Protein AF-0000000086139196 (afdb_homodimer)

Secondary structure (DSSP, 8-state):
--EEEEEEEEEEHHHHHHHHHHTT-TT--TT-TTSHHHHHHHHHHHHHH-HHHHTT-TT-EEE--B-HHHHTT-TT-SS-SEEEEEEEEEE-SSEEEHHHHHTTS--HHHHHHHHHHHHHH-TT---EEEEEEB--GGGS------/--EEEEEEEEEEHHHHHHHHHHTT-TT--TT-TTSHHHHHHHHHHHHHH-HHHHTT-TT-EEE--B-HHHHTT-TT-SS-SEEEEEEEEEE-SSEEEHHHHHTTS--HHHHHHHHHHHHHH-TT---EEEEEEB--GGGS------

Radius of gyration: 22.12 Å; Cα contacts (8 Å, |Δi|>4): 492; chains: 2; bounding box: 39×64×54 Å

pLDDT: mean 88.27, std 17.77, range [29.56, 98.88]

Nearest PDB structures (foldseek):
  5hzh-assembly1_A  TM=1.677E-01  e=5.325E+00  Homo sapiens
  8i03-assembly1_I  TM=2.340E-01  e=9.434E+00  Schizosaccharomyces pombe
  5hzh-assembly1_A  TM=1.677E-01  e=5.132E+00  Homo sapiens

Foldseek 3Di:
DWKKKFWFWWFFLVLLVVVCVVLVQPQADSQCCQPPSNVVSVLVVCCVPPVQLVVLQVPWGKAAAADPVVQVPDPVHRGDRTITTGSGMDIDDDDDDNVVVPVVDDDDSNVVSRLVVCCVRPVVIDIDIDIGHHPCVPVDDPPPPD/DWKKKFWFKWFFLVLLVVVCVVLVQPQADSQCCQPPSNVVSVLVVCCVPPVQLVVLQVPWGKAAAADPVVQVPDPVHRGDRTITTGSGMDIDDDDDDNVVVPVVDDDDSNVVSRLVVCCVRPVVIDIDIDIGHHPCVPVDDPPPPD

Organism: NCBI:txid717836

Solvent-accessible surface area (backbone atoms only — not comparable to full-atom values): 16046 Å² total; per-residue (Å²): 114,53,30,32,45,31,35,32,32,56,38,43,41,71,47,44,43,49,49,37,61,76,68,64,43,85,63,47,45,68,83,43,51,71,39,70,60,17,37,53,48,49,51,53,49,43,44,69,77,40,44,77,37,41,69,46,37,82,62,54,43,63,46,57,55,31,33,69,81,54,37,72,68,43,87,80,48,88,58,62,71,44,36,35,45,23,61,40,77,43,79,46,71,33,64,45,54,47,68,74,56,50,71,78,53,73,56,71,64,34,43,52,23,51,53,53,50,37,54,74,65,28,61,89,51,68,70,47,46,32,42,34,25,29,43,49,77,75,73,58,76,76,72,75,78,121,113,52,30,31,46,30,33,29,30,55,40,44,40,71,48,45,42,49,49,37,60,75,67,64,44,86,62,46,46,70,84,42,50,73,40,70,59,17,37,52,47,51,53,52,48,44,44,69,76,37,46,77,39,42,70,45,37,83,62,54,44,64,47,58,56,32,33,70,81,55,37,74,67,44,86,80,47,89,58,62,72,41,36,34,45,26,60,40,78,42,79,46,73,36,64,45,55,46,67,72,57,50,71,77,52,73,55,73,64,33,44,52,23,50,53,53,50,37,54,74,66,29,62,88,49,66,70,48,45,32,41,34,25,29,42,50,74,74,71,58,76,74,73,77,78,121

Sequence (292 aa):
MPVYLLHGFKWPRPLIRIHIILQNLDDAAAEWLISPATTECLLDNFHTLYPDQMKHLPNLRFVEQFDPEEESSTANGPSQPFAYVADVCVEVKLGINIDESRGKGVMGAQWQALMELRDKIAPEERPGWFVVVCRDEERLAPSSIDMPVYLLHGFKWPRPLIRIHIILQNLDDAAAEWLISPATTECLLDNFHTLYPDQMKHLPNLRFVEQFDPEEESSTANGPSQPFAYVADVCVEVKLGINIDESRGKGVMGAQWQALMELRDKIAPEERPGWFVVVCRDEERLAPSSID

Structure (mmCIF, N/CA/C/O backbone):
data_AF-0000000086139196-model_v1
#
loop_
_entity.id
_entity.type
_entity.pdbx_description
1 polymer 'Tautomerase cis-CaaD-like domain-containing protein'
#
loop_
_atom_site.group_PDB
_atom_site.id
_atom_site.type_symbol
_atom_site.label_atom_id
_atom_site.label_alt_id
_atom_site.label_comp_id
_atom_site.label_asym_id
_atom_site.label_entity_id
_atom_site.label_seq_id
_atom_site.pdbx_PDB_ins_code
_atom_site.Cartn_x
_atom_site.Cartn_y
_atom_site.Cartn_z
_atom_site.occupancy
_atom_site.B_iso_or_equiv
_atom_site.auth_seq_id
_atom_site.auth_comp_id
_atom_site.auth_asym_id
_atom_site.auth_atom_id
_atom_site.pdbx_PDB_model_num
ATOM 1 N N . MET A 1 1 ? -3.328 8.477 -11.172 1 72.69 1 MET A N 1
ATOM 2 C CA . MET A 1 1 ? -3.955 8.047 -9.922 1 72.69 1 MET A CA 1
ATOM 3 C C . MET A 1 1 ? -2.912 7.531 -8.938 1 72.69 1 MET A C 1
ATOM 5 O O . MET A 1 1 ? -2.48 6.379 -9.031 1 72.69 1 MET A O 1
ATOM 9 N N . PRO A 1 2 ? -2.447 8.422 -8.055 1 89.5 2 PRO A N 1
ATOM 10 C CA . PRO A 1 2 ? -1.28 8.023 -7.262 1 89.5 2 PRO A CA 1
ATOM 11 C C . PRO A 1 2 ? -1.647 7.145 -6.07 1 89.5 2 PRO A C 1
ATOM 13 O O . PRO A 1 2 ? -2.73 7.293 -5.496 1 89.5 2 PRO A O 1
ATOM 16 N N . VAL A 1 3 ? -0.863 6.191 -5.789 1 94.44 3 VAL A N 1
ATOM 17 C CA . VAL A 1 3 ? -0.866 5.367 -4.586 1 94.44 3 VAL A CA 1
ATOM 18 C C . VAL A 1 3 ? 0.427 5.59 -3.805 1 94.44 3 VAL A C 1
ATOM 20 O O . VAL A 1 3 ? 1.511 5.652 -4.391 1 94.44 3 VAL A O 1
ATOM 23 N N . TYR A 1 4 ? 0.25 5.77 -2.486 1 96.44 4 TYR A N 1
ATOM 24 C CA . TYR A 1 4 ? 1.442 6.027 -1.688 1 96.44 4 TYR A CA 1
ATOM 25 C C . TYR A 1 4 ? 1.601 4.984 -0.59 1 96.44 4 TYR A C 1
ATOM 27 O O . TYR A 1 4 ? 0.617 4.566 0.026 1 96.44 4 TYR A O 1
ATOM 35 N N . LEU A 1 5 ? 2.764 4.543 -0.386 1 97.25 5 LEU A N 1
ATOM 36 C CA . LEU A 1 5 ? 3.217 3.982 0.882 1 97.25 5 LEU A CA 1
ATOM 37 C C . LEU A 1 5 ? 3.82 5.066 1.771 1 97.25 5 LEU A C 1
ATOM 39 O O . LEU A 1 5 ? 4.797 5.715 1.388 1 97.25 5 LEU A O 1
ATOM 43 N N . LEU A 1 6 ? 3.197 5.281 2.945 1 96.94 6 LEU A N 1
ATOM 44 C CA . LEU A 1 6 ? 3.719 6.395 3.732 1 96.94 6 LEU A CA 1
ATOM 45 C C . LEU A 1 6 ? 3.82 6.016 5.207 1 96.94 6 LEU A C 1
ATOM 47 O O . LEU A 1 6 ? 3.133 5.098 5.664 1 96.94 6 LEU A O 1
ATOM 51 N N . HIS A 1 7 ? 4.715 6.609 5.938 1 97.12 7 HIS A N 1
ATOM 52 C CA . HIS A 1 7 ? 4.812 6.613 7.395 1 97.12 7 HIS A CA 1
ATOM 53 C C . HIS A 1 7 ? 4.34 7.945 7.973 1 97.12 7 HIS A C 1
ATOM 55 O O . HIS A 1 7 ? 4.727 9.008 7.484 1 97.12 7 HIS A O 1
ATOM 61 N N . GLY A 1 8 ? 3.518 7.914 8.922 1 97.75 8 GLY A N 1
ATOM 62 C CA . GLY A 1 8 ? 2.957 9.109 9.531 1 97.75 8 GLY A CA 1
ATOM 63 C C . GLY A 1 8 ? 1.778 8.812 10.438 1 97.75 8 GLY A C 1
ATOM 64 O O . GLY A 1 8 ? 1.768 7.805 11.148 1 97.75 8 GLY A O 1
ATOM 65 N N . PHE A 1 9 ? 0.832 9.773 10.531 1 98.56 9 PHE A N 1
ATOM 66 C CA . PHE A 1 9 ? -0.368 9.633 11.344 1 98.56 9 PHE A CA 1
ATOM 67 C C . PHE A 1 9 ? -1.533 10.406 10.734 1 98.56 9 PHE A C 1
ATOM 69 O O . PHE A 1 9 ? -1.331 11.273 9.883 1 98.56 9 PHE A O 1
ATOM 76 N N . LYS A 1 10 ? -2.693 10.023 11.109 1 98.5 10 LYS A N 1
ATOM 77 C CA . LYS A 1 10 ? -3.893 10.727 10.672 1 98.5 10 LYS A CA 1
ATOM 78 C C . LYS A 1 10 ? -4.078 12.031 11.445 1 98.5 10 LYS A C 1
ATOM 80 O O . LYS A 1 10 ? -3.836 12.086 12.648 1 98.5 10 LYS A O 1
ATOM 85 N N . TRP A 1 11 ? -4.469 13.031 10.742 1 98.81 11 TRP A N 1
ATOM 86 C CA . TRP A 1 11 ? -4.895 14.297 11.32 1 98.81 11 TRP A CA 1
ATOM 87 C C . TRP A 1 11 ? -6.379 14.539 11.07 1 98.81 11 TRP A C 1
ATOM 89 O O . TRP A 1 11 ? -6.773 14.984 9.992 1 98.81 11 TRP A O 1
ATOM 99 N N . PRO A 1 12 ? -7.23 14.336 12.133 1 98.31 12 PRO A N 1
ATOM 100 C CA . PRO A 1 12 ? -8.68 14.445 11.969 1 98.31 12 PRO A CA 1
ATOM 101 C C . PRO A 1 12 ? -9.125 15.852 11.578 1 98.31 12 PRO A C 1
ATOM 103 O O . PRO A 1 12 ? -8.594 16.844 12.086 1 98.31 12 PRO A O 1
ATOM 106 N N . ARG A 1 13 ? -10.133 15.93 10.75 1 97.56 13 ARG A N 1
ATOM 107 C CA . ARG A 1 13 ? -10.57 17.203 10.172 1 97.56 13 ARG A CA 1
ATOM 108 C C . ARG A 1 13 ? -10.992 18.172 11.266 1 97.56 13 ARG A C 1
ATOM 110 O O . ARG A 1 13 ? -10.68 19.375 11.188 1 97.56 13 ARG A O 1
ATOM 117 N N . PRO A 1 14 ? -11.672 17.766 12.281 1 97.88 14 PRO A N 1
ATOM 118 C CA . PRO A 1 14 ? -11.992 18.719 13.344 1 97.88 14 PRO A CA 1
ATOM 119 C C . PRO A 1 14 ? -10.742 19.344 13.977 1 97.88 14 PRO A C 1
ATOM 121 O O . PRO A 1 14 ? -10.742 20.531 14.297 1 97.88 14 PRO A O 1
ATOM 124 N N . LEU A 1 15 ? -9.695 18.547 14.133 1 98.69 15 LEU A N 1
ATOM 125 C CA . LEU A 1 15 ? -8.469 19.078 14.719 1 98.69 15 LEU A CA 1
ATOM 126 C C . LEU A 1 15 ? -7.754 20 13.734 1 98.69 15 LEU A C 1
ATOM 128 O O . LEU A 1 15 ? -7.121 20.969 14.133 1 98.69 15 LEU A O 1
ATOM 132 N N . ILE A 1 16 ? -7.836 19.656 12.492 1 98.69 16 ILE A N 1
ATOM 133 C CA . ILE A 1 16 ? -7.277 20.531 11.469 1 98.69 16 ILE A CA 1
ATOM 134 C C . ILE A 1 16 ? -7.98 21.891 11.516 1 98.69 16 ILE A C 1
ATOM 136 O O . ILE A 1 16 ? -7.328 22.938 11.516 1 98.69 16 ILE A O 1
ATOM 140 N N . ARG A 1 17 ? -9.32 21.859 11.523 1 98.38 17 ARG A N 1
ATOM 141 C CA . ARG A 1 17 ? -10.102 23.094 11.586 1 98.38 17 ARG A CA 1
ATOM 142 C C . ARG A 1 17 ? -9.758 23.906 12.828 1 98.38 17 ARG A C 1
ATOM 144 O O . ARG A 1 17 ? -9.586 25.125 12.75 1 98.38 17 ARG A O 1
ATOM 151 N N . ILE A 1 18 ? -9.672 23.266 13.938 1 98.75 18 ILE A N 1
ATOM 152 C CA . ILE A 1 18 ? -9.32 23.922 15.188 1 98.75 18 ILE A CA 1
ATOM 153 C C . ILE A 1 18 ? -7.945 24.578 15.062 1 98.75 18 ILE A C 1
ATOM 155 O O . ILE A 1 18 ? -7.762 25.734 15.445 1 98.75 18 ILE A O 1
ATOM 159 N N . HIS A 1 19 ? -6.965 23.844 14.555 1 98.88 19 HIS A N 1
ATOM 160 C CA . HIS A 1 19 ? -5.617 24.375 14.398 1 98.88 19 HIS A CA 1
ATOM 161 C C . HIS A 1 19 ? -5.613 25.625 13.547 1 98.88 19 HIS A C 1
ATOM 163 O O . HIS A 1 19 ? -5.012 26.641 13.922 1 98.88 19 HIS A O 1
ATOM 169 N N . ILE A 1 20 ? -6.301 25.578 12.43 1 98.81 20 ILE A N 1
ATOM 170 C CA . ILE A 1 20 ? -6.328 26.688 11.484 1 98.81 20 ILE A CA 1
ATOM 171 C C . ILE A 1 20 ? -6.965 27.906 12.156 1 98.81 20 ILE A C 1
ATOM 173 O O . ILE A 1 20 ? -6.465 29.031 12.016 1 98.81 20 ILE A O 1
ATOM 177 N N . ILE A 1 21 ? -8.008 27.703 12.844 1 98.56 21 ILE A N 1
ATOM 178 C CA . ILE A 1 21 ? -8.719 28.781 13.531 1 98.56 21 ILE A CA 1
ATOM 179 C C . ILE A 1 21 ? -7.832 29.359 14.633 1 98.56 21 ILE A C 1
ATOM 181 O O . ILE A 1 21 ? -7.633 30.578 14.703 1 98.56 21 ILE A O 1
ATOM 185 N N . LEU A 1 22 ? -7.297 28.531 15.461 1 98.5 22 LEU A N 1
ATOM 186 C CA . LEU A 1 22 ? -6.5 28.953 16.609 1 98.5 22 LEU A CA 1
ATOM 187 C C . LEU A 1 22 ? -5.246 29.688 16.156 1 98.5 22 LEU A C 1
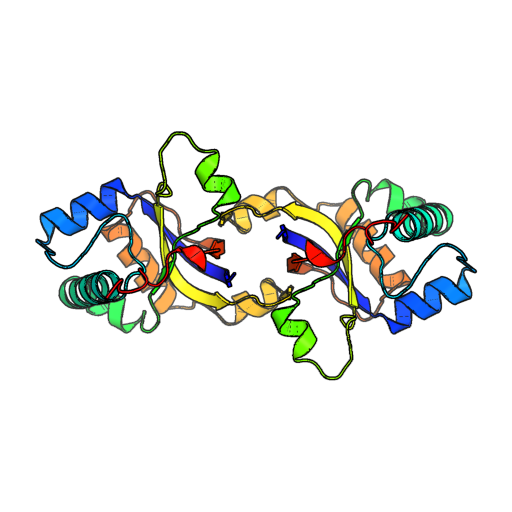ATOM 189 O O . LEU A 1 22 ? -4.793 30.625 16.828 1 98.5 22 LEU A O 1
ATOM 193 N N . GLN A 1 23 ? -4.652 29.281 15.086 1 98.62 23 GLN A N 1
ATOM 194 C CA . GLN A 1 23 ? -3.404 29.859 14.594 1 98.62 23 GLN A CA 1
ATOM 195 C C . GLN A 1 23 ? -3.67 31 13.625 1 98.62 23 GLN A C 1
ATOM 197 O O . GLN A 1 23 ? -2.732 31.609 13.102 1 98.62 23 GLN A O 1
ATOM 202 N N . ASN A 1 24 ? -4.879 31.281 13.367 1 98.38 24 ASN A N 1
ATOM 203 C CA . ASN A 1 24 ? -5.285 32.344 12.469 1 98.38 24 ASN A CA 1
ATOM 204 C C . ASN A 1 24 ? -4.633 32.219 11.102 1 98.38 24 ASN A C 1
ATOM 206 O O . ASN A 1 24 ? -3.994 33.156 10.609 1 98.38 24 ASN A O 1
ATOM 210 N N . LEU A 1 25 ? -4.801 31.062 10.492 1 98.56 25 LEU A N 1
ATOM 211 C CA . LEU A 1 25 ? -4.203 30.812 9.188 1 98.56 25 LEU A CA 1
ATOM 212 C C . LEU A 1 25 ? -5.191 31.109 8.07 1 98.56 25 LEU A C 1
ATOM 214 O O . LEU A 1 25 ? -5.945 30.234 7.645 1 98.56 25 LEU A O 1
ATOM 218 N N . ASP A 1 26 ? -5.145 32.219 7.453 1 97.62 26 ASP A N 1
ATOM 219 C CA . ASP A 1 26 ? -6.133 32.719 6.512 1 97.62 26 ASP A CA 1
ATOM 220 C C . ASP A 1 26 ? -6.004 32.031 5.148 1 97.62 26 ASP A C 1
ATOM 222 O O . ASP A 1 26 ? -6.961 32 4.375 1 97.62 26 ASP A O 1
ATOM 226 N N . ASP A 1 27 ? -4.855 31.516 4.832 1 98.06 27 ASP A N 1
ATOM 227 C CA . ASP A 1 27 ? -4.617 30.938 3.51 1 98.06 27 ASP A CA 1
ATOM 228 C C . ASP A 1 27 ? -4.719 29.406 3.549 1 98.06 27 ASP A C 1
ATOM 230 O O . ASP A 1 27 ? -4.367 28.734 2.58 1 98.06 27 ASP A O 1
ATOM 234 N N . ALA A 1 28 ? -5.184 28.891 4.625 1 98.31 28 ALA A N 1
ATOM 235 C CA . ALA A 1 28 ? -5.285 27.438 4.77 1 98.31 28 ALA A CA 1
ATOM 236 C C . ALA A 1 28 ? -6.742 26.984 4.762 1 98.31 28 ALA A C 1
ATOM 238 O O . ALA A 1 28 ? -7.594 27.594 5.406 1 98.31 28 ALA A O 1
ATOM 239 N N . ALA A 1 29 ? -6.973 25.969 3.982 1 96.75 29 ALA A N 1
ATOM 240 C CA . ALA A 1 29 ? -8.289 25.328 3.934 1 96.75 29 ALA A CA 1
ATOM 241 C C . ALA A 1 29 ? -8.258 23.953 4.574 1 96.75 29 ALA A C 1
ATOM 243 O O . ALA A 1 29 ? -7.484 23.078 4.156 1 96.75 29 ALA A O 1
ATOM 244 N N . ALA A 1 30 ? -9.164 23.719 5.473 1 96.56 30 ALA A N 1
ATOM 245 C CA . ALA A 1 30 ? -9.188 22.469 6.219 1 96.56 30 ALA A CA 1
ATOM 246 C C . ALA A 1 30 ? -9.594 21.312 5.324 1 96.56 30 ALA A C 1
ATOM 248 O O . ALA A 1 30 ? -9.203 20.156 5.57 1 96.56 30 ALA A O 1
ATOM 249 N N . GLU A 1 31 ? -10.312 21.531 4.277 1 93.94 31 GLU A N 1
ATOM 250 C CA . GLU A 1 31 ? -10.906 20.484 3.461 1 93.94 31 GLU A CA 1
ATOM 251 C C . GLU A 1 31 ? -10.008 20.125 2.281 1 93.94 31 GLU A C 1
ATOM 253 O O . GLU A 1 31 ? -10.32 19.203 1.514 1 93.94 31 GLU A O 1
ATOM 258 N N . TRP A 1 32 ? -8.883 20.781 2.156 1 93.31 32 TRP A N 1
ATOM 259 C CA . TRP A 1 32 ? -7.969 20.531 1.048 1 93.31 32 TRP A CA 1
ATOM 260 C C . TRP A 1 32 ? -6.535 20.875 1.438 1 93.31 32 TRP A C 1
ATOM 262 O O . TRP A 1 32 ? -5.965 21.844 0.94 1 93.31 32 TRP A O 1
ATOM 272 N N . LEU A 1 33 ? -5.914 20 2.166 1 95.5 33 LEU A N 1
ATOM 273 C CA . LEU A 1 33 ? -4.59 20.234 2.729 1 95.5 33 LEU A CA 1
ATOM 274 C C . LEU A 1 33 ? -3.523 20.203 1.64 1 95.5 33 LEU A C 1
ATOM 276 O O . LEU A 1 33 ? -2.467 20.812 1.781 1 95.5 33 LEU A O 1
ATOM 280 N N . ILE A 1 34 ? -3.818 19.469 0.577 1 94.12 34 ILE A N 1
ATOM 281 C CA . ILE A 1 34 ? -2.764 19.219 -0.399 1 94.12 34 ILE A CA 1
ATOM 282 C C . ILE A 1 34 ? -2.779 20.312 -1.465 1 94.12 34 ILE A C 1
ATOM 284 O O . ILE A 1 34 ? -1.973 20.281 -2.398 1 94.12 34 ILE A O 1
ATOM 288 N N . SER A 1 35 ? -3.682 21.266 -1.345 1 93.5 35 SER A N 1
ATOM 289 C CA . SER A 1 35 ? -3.535 22.438 -2.213 1 93.5 35 SER A CA 1
ATOM 290 C C . SER A 1 35 ? -2.23 23.172 -1.933 1 93.5 35 SER A C 1
ATOM 292 O O . SER A 1 35 ? -1.804 23.266 -0.78 1 93.5 35 SER A O 1
ATOM 294 N N . PRO A 1 36 ? -1.659 23.797 -2.959 1 95.69 36 PRO A N 1
ATOM 295 C CA . PRO A 1 36 ? -0.357 24.453 -2.77 1 95.69 36 PRO A CA 1
ATOM 296 C C . PRO A 1 36 ? -0.384 25.531 -1.691 1 95.69 36 PRO A C 1
ATOM 298 O O . PRO A 1 36 ? 0.495 25.562 -0.825 1 95.69 36 PRO A O 1
ATOM 301 N N . ALA A 1 37 ? -1.372 26.375 -1.681 1 97.25 37 ALA A N 1
ATOM 302 C CA . ALA A 1 37 ? -1.455 27.484 -0.719 1 97.25 37 ALA A CA 1
ATOM 303 C C . ALA A 1 37 ? -1.624 26.953 0.703 1 97.25 37 ALA A C 1
ATOM 305 O O . ALA A 1 37 ? -0.979 27.438 1.634 1 97.25 37 ALA A O 1
ATOM 306 N N . THR A 1 38 ? -2.523 26 0.856 1 97.75 38 THR A N 1
ATOM 307 C CA . THR A 1 38 ? -2.771 25.422 2.178 1 97.75 38 THR A CA 1
ATOM 308 C C . THR A 1 38 ? -1.529 24.719 2.701 1 97.75 38 THR A C 1
ATOM 310 O O . THR A 1 38 ? -1.141 24.891 3.855 1 97.75 38 THR A O 1
ATOM 313 N N . THR A 1 39 ? -0.897 23.922 1.851 1 98.19 39 THR A N 1
ATOM 314 C CA . THR A 1 39 ? 0.306 23.188 2.225 1 98.19 39 THR A CA 1
ATOM 315 C C . THR A 1 39 ? 1.4 24.141 2.693 1 98.19 39 THR A C 1
ATOM 317 O O . THR A 1 39 ? 1.977 23.953 3.768 1 98.19 39 THR A O 1
ATOM 320 N N . GLU A 1 40 ? 1.637 25.094 1.915 1 98.38 40 GLU A N 1
ATOM 321 C CA . GLU A 1 40 ? 2.676 26.062 2.252 1 98.38 40 GLU A CA 1
ATOM 322 C C . GLU A 1 40 ? 2.369 26.766 3.574 1 98.38 40 GLU A C 1
ATOM 324 O O . GLU A 1 40 ? 3.248 26.891 4.43 1 98.38 40 GLU A O 1
ATOM 329 N N . CYS A 1 41 ? 1.176 27.188 3.707 1 98.75 41 CYS A N 1
ATOM 330 C CA . CYS A 1 41 ? 0.741 27.906 4.902 1 98.75 41 CYS A CA 1
ATOM 331 C C . CYS A 1 41 ? 0.924 27.047 6.148 1 98.75 41 CYS A C 1
ATOM 333 O O . CYS A 1 41 ? 1.478 27.5 7.148 1 98.75 41 CYS A O 1
ATOM 335 N N . LEU A 1 42 ? 0.531 25.828 6.074 1 98.81 42 LEU A N 1
ATOM 336 C CA . LEU A 1 42 ? 0.589 24.922 7.223 1 98.81 42 LEU A CA 1
ATOM 337 C C . LEU A 1 42 ? 2.031 24.562 7.547 1 98.81 42 LEU A C 1
ATOM 339 O O . LEU A 1 42 ? 2.414 24.5 8.719 1 98.81 42 LEU A O 1
ATOM 343 N N . LEU A 1 43 ? 2.812 24.266 6.586 1 98.75 43 LEU A N 1
ATOM 344 C CA . LEU A 1 43 ? 4.207 23.922 6.84 1 98.75 43 LEU A CA 1
ATOM 345 C C . LEU A 1 43 ? 4.953 25.109 7.453 1 98.75 43 LEU A C 1
ATOM 347 O O . LEU A 1 43 ? 5.742 24.938 8.383 1 98.75 43 LEU A O 1
ATOM 351 N N . ASP A 1 44 ? 4.754 26.297 6.93 1 98.69 44 ASP A N 1
ATOM 352 C CA . ASP A 1 44 ? 5.355 27.5 7.508 1 98.69 44 ASP A CA 1
ATOM 353 C C . ASP A 1 44 ? 4.945 27.656 8.969 1 98.69 44 ASP A C 1
ATOM 355 O O . ASP A 1 44 ? 5.773 28 9.812 1 98.69 44 ASP A O 1
ATOM 359 N N . ASN A 1 45 ? 3.691 27.484 9.234 1 98.88 45 ASN A N 1
ATOM 360 C CA . ASN A 1 45 ? 3.178 27.562 10.594 1 98.88 45 ASN A CA 1
ATOM 361 C C . ASN A 1 45 ? 3.869 26.562 11.516 1 98.88 45 ASN A C 1
ATOM 363 O O . ASN A 1 45 ? 4.254 26.906 12.633 1 98.88 45 ASN A O 1
ATOM 367 N N . PHE A 1 46 ? 4.039 25.281 11.031 1 98.88 46 PHE A N 1
ATOM 368 C CA . PHE A 1 46 ? 4.715 24.25 11.812 1 98.88 46 PHE A CA 1
ATOM 369 C C . PHE A 1 46 ? 6.164 24.625 12.078 1 98.88 46 PHE A C 1
ATOM 371 O O . PHE A 1 46 ? 6.684 24.391 13.172 1 98.88 46 PHE A O 1
ATOM 378 N N . HIS A 1 47 ? 6.758 25.25 11.07 1 98.81 47 HIS A N 1
ATOM 379 C CA . HIS A 1 47 ? 8.133 25.688 11.266 1 98.81 47 HIS A CA 1
ATOM 380 C C . HIS A 1 47 ? 8.227 26.766 12.336 1 98.81 47 HIS A C 1
ATOM 382 O O . HIS A 1 47 ? 9.211 26.844 13.07 1 98.81 47 HIS A O 1
ATOM 388 N N . THR A 1 48 ? 7.305 27.594 12.406 1 98.75 48 THR A N 1
ATOM 389 C CA . THR A 1 48 ? 7.27 28.656 13.391 1 98.75 48 THR A CA 1
ATOM 390 C C . THR A 1 48 ? 6.957 28.109 14.781 1 98.75 48 THR A C 1
ATOM 392 O O . THR A 1 48 ? 7.629 28.453 15.758 1 98.75 48 THR A O 1
ATOM 395 N N . LEU A 1 49 ? 5.977 27.234 14.906 1 98.75 49 LEU A N 1
ATOM 396 C CA . LEU A 1 49 ? 5.496 26.75 16.188 1 98.75 49 LEU A CA 1
ATOM 397 C C . LEU A 1 49 ? 6.426 25.672 16.75 1 98.75 49 LEU A C 1
ATOM 399 O O . LEU A 1 49 ? 6.605 25.562 17.969 1 98.75 49 LEU A O 1
ATOM 403 N N . TYR A 1 50 ? 6.934 24.812 15.875 1 98.62 50 TYR A N 1
ATOM 404 C CA . TYR A 1 50 ? 7.66 23.609 16.281 1 98.62 50 TYR A CA 1
ATOM 405 C C . TYR A 1 50 ? 8.992 23.516 15.547 1 98.62 50 TYR A C 1
ATOM 407 O O . TYR A 1 50 ? 9.289 22.5 14.922 1 98.62 50 TYR A O 1
ATOM 415 N N . PRO A 1 51 ? 9.844 24.484 15.617 1 98.62 51 PRO A N 1
ATOM 416 C CA . PRO A 1 51 ? 11.078 24.516 14.828 1 98.62 51 PRO A CA 1
ATOM 417 C C . PRO A 1 51 ? 12.008 23.344 15.141 1 98.62 51 PRO A C 1
ATOM 419 O O . PRO A 1 51 ? 12.664 22.812 14.242 1 98.62 51 PRO A O 1
ATOM 422 N N . ASP A 1 52 ? 12.125 22.891 16.359 1 98.25 52 ASP A N 1
ATOM 423 C CA . ASP A 1 52 ? 13.023 21.812 16.734 1 98.25 52 ASP A CA 1
ATOM 424 C C . ASP A 1 52 ? 12.594 20.484 16.078 1 98.25 52 ASP A C 1
ATOM 426 O O . ASP A 1 52 ? 13.438 19.719 15.633 1 98.25 52 ASP A O 1
ATOM 430 N N . GLN A 1 53 ? 11.305 20.188 16.125 1 98.38 53 GLN A N 1
ATOM 431 C CA . GLN A 1 53 ? 10.781 18.984 15.484 1 98.38 53 GLN A CA 1
ATOM 432 C C . GLN A 1 53 ? 10.969 19.047 13.969 1 98.38 53 GLN A C 1
ATOM 434 O O . GLN A 1 53 ? 11.414 18.078 13.352 1 98.38 53 GLN A O 1
ATOM 439 N N . MET A 1 54 ? 10.703 20.234 13.359 1 98.62 54 MET A N 1
ATOM 440 C CA . MET A 1 54 ? 10.68 20.375 11.906 1 98.62 54 MET A CA 1
ATOM 441 C C . MET A 1 54 ? 12.078 20.234 11.328 1 98.62 54 MET A C 1
ATOM 443 O O . MET A 1 54 ? 12.242 19.828 10.172 1 98.62 54 MET A O 1
ATOM 447 N N . LYS A 1 55 ? 13.078 20.5 12.102 1 97.88 55 LYS A N 1
ATOM 448 C CA . LYS A 1 55 ? 14.461 20.281 11.688 1 97.88 55 LYS A CA 1
ATOM 449 C C . LYS A 1 55 ? 14.703 18.828 11.312 1 97.88 55 LYS A C 1
ATOM 451 O O . LYS A 1 55 ? 15.539 18.531 10.461 1 97.88 55 LYS A O 1
ATOM 456 N N . HIS A 1 56 ? 14.055 17.938 11.953 1 97.5 56 HIS A N 1
ATOM 457 C CA . HIS A 1 56 ? 14.266 16.516 11.75 1 97.5 56 HIS A CA 1
ATOM 458 C C . HIS A 1 56 ? 13.18 15.914 10.852 1 97.5 56 HIS A C 1
ATOM 460 O O . HIS A 1 56 ? 13.109 14.695 10.688 1 97.5 56 HIS A O 1
ATOM 466 N N . LEU A 1 57 ? 12.305 16.766 10.344 1 97.62 57 LEU A N 1
ATOM 467 C CA . LEU A 1 57 ? 11.234 16.344 9.438 1 97.62 57 LEU A CA 1
ATOM 468 C C . LEU A 1 57 ? 11.289 17.125 8.133 1 97.62 57 LEU A C 1
ATOM 470 O O . LEU A 1 57 ? 10.297 17.719 7.715 1 97.62 57 LEU A O 1
ATOM 474 N N . PRO A 1 58 ? 12.438 17.062 7.422 1 96.44 58 PRO A N 1
ATOM 475 C CA . PRO A 1 58 ? 12.625 17.906 6.242 1 96.44 58 PRO A CA 1
ATOM 476 C C . PRO A 1 58 ? 11.688 17.547 5.098 1 96.44 58 PRO A C 1
ATOM 478 O O . PRO A 1 58 ? 11.414 18.391 4.23 1 96.44 58 PRO A O 1
ATOM 481 N N . ASN A 1 59 ? 11.133 16.375 5.074 1 95.88 59 ASN A N 1
ATOM 482 C CA . ASN A 1 59 ? 10.297 15.945 3.955 1 95.88 59 ASN A CA 1
ATOM 483 C C . ASN A 1 59 ? 8.844 15.781 4.375 1 95.88 59 ASN A C 1
ATOM 485 O O . ASN A 1 59 ? 8.094 15.031 3.746 1 95.88 59 ASN A O 1
ATOM 489 N N . LEU A 1 60 ? 8.484 16.406 5.473 1 98.31 60 LEU A N 1
ATOM 490 C CA . LEU A 1 60 ? 7.109 16.297 5.957 1 98.31 60 LEU A CA 1
ATOM 491 C C . LEU A 1 60 ? 6.117 16.734 4.887 1 98.31 60 LEU A C 1
ATOM 493 O O . LEU A 1 60 ? 6.32 17.766 4.234 1 98.31 60 LEU A O 1
ATOM 497 N N . ARG A 1 61 ? 5.055 16 4.695 1 97.44 61 ARG A N 1
ATOM 498 C CA . ARG A 1 61 ? 4.051 16.391 3.715 1 97.44 61 ARG A CA 1
ATOM 499 C C . ARG A 1 61 ? 2.662 15.914 4.125 1 97.44 61 ARG A C 1
ATOM 501 O O . ARG A 1 61 ? 2.533 15.039 4.984 1 97.44 61 ARG A O 1
ATOM 508 N N . PHE A 1 62 ? 1.685 16.516 3.549 1 98.31 62 PHE A N 1
ATOM 509 C CA . PHE A 1 62 ? 0.293 16.125 3.76 1 98.31 62 PHE A CA 1
ATOM 510 C C . PHE A 1 62 ? -0.211 15.266 2.611 1 98.31 62 PHE A C 1
ATOM 512 O O . PHE A 1 62 ? 0.135 15.5 1.451 1 98.31 62 PHE A O 1
ATOM 519 N N . VAL A 1 63 ? -0.994 14.266 2.939 1 96.56 63 VAL A N 1
ATOM 520 C CA . VAL A 1 63 ? -1.609 13.375 1.957 1 96.56 63 VAL A CA 1
ATOM 521 C C . VAL A 1 63 ? -3.102 13.242 2.25 1 96.56 63 VAL A C 1
ATOM 523 O O . VAL A 1 63 ? -3.514 13.203 3.412 1 96.56 63 VAL A O 1
ATOM 526 N N . GLU A 1 64 ? -3.859 13.219 1.226 1 94.94 64 GLU A N 1
ATOM 527 C CA . GLU A 1 64 ? -5.297 13.016 1.371 1 94.94 64 GLU A CA 1
ATOM 528 C C . GLU A 1 64 ? -5.785 11.859 0.501 1 94.94 64 GLU A C 1
ATOM 530 O O . GLU A 1 64 ? -5.48 11.805 -0.692 1 94.94 64 GLU A O 1
ATOM 535 N N . GLN A 1 65 ? -6.426 10.906 1.207 1 94.19 65 GLN A N 1
ATOM 536 C CA . GLN A 1 65 ? -7.023 9.82 0.435 1 94.19 65 GLN A CA 1
ATOM 537 C C . GLN A 1 65 ? -8.219 10.312 -0.371 1 94.19 65 GLN A C 1
ATOM 539 O O . GLN A 1 65 ? -8.977 11.172 0.092 1 94.19 65 GLN A O 1
ATOM 544 N N . PHE A 1 66 ? -8.336 9.781 -1.573 1 88.88 66 PHE A N 1
ATOM 545 C CA . PHE A 1 66 ? -9.422 10.203 -2.457 1 88.88 66 PHE A CA 1
ATOM 546 C C . PHE A 1 66 ? -9.719 9.125 -3.498 1 88.88 66 PHE A C 1
ATOM 548 O O . PHE A 1 66 ? -8.797 8.562 -4.098 1 88.88 66 PHE A O 1
ATOM 555 N N . ASP A 1 67 ? -10.922 8.805 -3.57 1 81.88 67 ASP A N 1
ATOM 556 C CA . ASP A 1 67 ? -11.469 7.973 -4.645 1 81.88 67 ASP A CA 1
ATOM 557 C C . ASP A 1 67 ? -12.891 8.398 -5.004 1 81.88 67 ASP A C 1
ATOM 559 O O . ASP A 1 67 ? -13.812 8.242 -4.199 1 81.88 67 ASP A O 1
ATOM 563 N N . PRO A 1 68 ? -13 8.992 -6.195 1 77.69 68 PRO A N 1
ATOM 564 C CA . PRO A 1 68 ? -14.336 9.469 -6.578 1 77.69 68 PRO A CA 1
ATOM 565 C C . PRO A 1 68 ? -15.398 8.383 -6.484 1 77.69 68 PRO A C 1
ATOM 567 O O . PRO A 1 68 ? -16.578 8.68 -6.234 1 77.69 68 PRO A O 1
ATOM 570 N N . GLU A 1 69 ? -14.992 7.164 -6.758 1 74.5 69 GLU A N 1
ATOM 571 C CA . GLU A 1 69 ? -15.953 6.07 -6.684 1 74.5 69 GLU A CA 1
ATOM 572 C C . GLU A 1 69 ? -16.375 5.797 -5.242 1 74.5 69 GLU A C 1
ATOM 574 O O . GLU A 1 69 ? -17.484 5.305 -4.996 1 74.5 69 GLU A O 1
ATOM 579 N N . GLU A 1 70 ? -15.508 6.09 -4.355 1 68.94 70 GLU A N 1
ATOM 580 C CA . GLU A 1 70 ? -15.789 5.871 -2.941 1 68.94 70 GLU A CA 1
ATOM 581 C C . GLU A 1 70 ? -16.531 7.062 -2.34 1 68.94 70 GLU A C 1
ATOM 583 O O . GLU A 1 70 ? -17.328 6.902 -1.409 1 68.94 70 GLU A O 1
ATOM 588 N N . GLU A 1 71 ? -16.125 8.227 -2.65 1 61.75 71 GLU A N 1
ATOM 589 C CA . GLU A 1 71 ? -16.734 9.43 -2.1 1 61.75 71 GLU A CA 1
ATOM 590 C C . GLU A 1 71 ? -18.219 9.492 -2.436 1 61.75 71 GLU A C 1
ATOM 592 O O . GLU A 1 71 ? -19.031 9.984 -1.642 1 61.75 71 GLU A O 1
ATOM 597 N N . SER A 1 72 ? -18.5 9.086 -3.596 1 57.5 72 SER A N 1
ATOM 598 C CA . SER A 1 72 ? -19.922 9.117 -3.932 1 57.5 72 SER A CA 1
ATOM 599 C C . SER A 1 72 ? -20.734 8.227 -2.988 1 57.5 72 SER A C 1
ATOM 601 O O . SER A 1 72 ? -21.922 8.445 -2.797 1 57.5 72 SER A O 1
ATOM 603 N N . SER A 1 73 ? -20.047 7.344 -2.375 1 49.47 73 SER A N 1
ATOM 604 C CA . SER A 1 73 ? -20.828 6.402 -1.571 1 49.47 73 SER A CA 1
ATOM 605 C C . SER A 1 73 ? -20.969 6.898 -0.137 1 49.47 73 SER A C 1
ATOM 607 O O . SER A 1 73 ? -21.797 6.375 0.621 1 49.47 73 SER A O 1
ATOM 609 N N . THR A 1 74 ? -20.125 7.691 0.33 1 51.03 74 THR A N 1
ATOM 610 C CA . THR A 1 74 ? -20.234 8.039 1.741 1 51.03 74 THR A CA 1
ATOM 611 C C . THR A 1 74 ? -21.078 9.297 1.919 1 51.03 74 THR A C 1
ATOM 613 O O . THR A 1 74 ? -21.078 10.188 1.059 1 51.03 74 THR A O 1
ATOM 616 N N . ALA A 1 75 ? -22.016 9.203 2.732 1 46.88 75 ALA A N 1
ATOM 617 C CA . ALA A 1 75 ? -22.984 10.219 3.129 1 46.88 75 ALA A CA 1
ATOM 618 C C . ALA A 1 75 ? -22.281 11.516 3.537 1 46.88 75 ALA A C 1
ATOM 620 O O . ALA A 1 75 ? -22.922 12.555 3.682 1 46.88 75 ALA A O 1
ATOM 621 N N . ASN A 1 76 ? -21.141 11.414 4.039 1 50 76 ASN A N 1
ATOM 622 C CA . ASN A 1 76 ? -20.609 12.562 4.762 1 50 76 ASN A CA 1
ATOM 623 C C . ASN A 1 76 ? -20.062 13.617 3.809 1 50 76 ASN A C 1
ATOM 625 O O . ASN A 1 76 ? -19.484 14.617 4.246 1 50 76 ASN A O 1
ATOM 629 N N . GLY A 1 77 ? -20.469 13.492 2.465 1 51.28 77 GLY A N 1
ATOM 630 C CA . GLY A 1 77 ? -19.969 14.492 1.529 1 51.28 77 GLY A CA 1
ATOM 631 C C . GLY A 1 77 ? -18.547 14.227 1.068 1 51.28 77 GLY A C 1
ATOM 632 O O . GLY A 1 77 ? -17.969 13.18 1.382 1 51.28 77 GLY A O 1
ATOM 633 N N . PRO A 1 78 ? -17.891 15.195 0.199 1 55.91 78 PRO A N 1
ATOM 634 C CA . PRO A 1 78 ? -16.703 14.969 -0.646 1 55.91 78 PRO A CA 1
ATOM 635 C C . PRO A 1 78 ? -15.422 14.812 0.162 1 55.91 78 PRO A C 1
ATOM 637 O O . PRO A 1 78 ? -14.43 14.297 -0.351 1 55.91 78 PRO A O 1
ATOM 640 N N . SER A 1 79 ? -15.523 15.281 1.522 1 66.44 79 SER A N 1
ATOM 641 C CA . SER A 1 79 ? -14.195 15.281 2.139 1 66.44 79 SER A CA 1
ATOM 642 C C . SER A 1 79 ? -14.023 14.102 3.08 1 66.44 79 SER A C 1
ATOM 644 O O . SER A 1 79 ? -14.938 13.758 3.832 1 66.44 79 SER A O 1
ATOM 646 N N . GLN A 1 80 ? -12.984 13.422 3.027 1 86.88 80 GLN A N 1
ATOM 647 C CA . GLN A 1 80 ? -12.562 12.336 3.9 1 86.88 80 GLN A CA 1
ATOM 648 C C . GLN A 1 80 ? -12.359 12.82 5.332 1 86.88 80 GLN A C 1
ATOM 650 O O . GLN A 1 80 ? -12.039 13.992 5.555 1 86.88 80 GLN A O 1
ATOM 655 N N . PRO A 1 81 ? -12.57 12.078 6.348 1 93.75 81 PRO A N 1
ATOM 656 C CA . PRO A 1 81 ? -12.617 12.508 7.75 1 93.75 81 PRO A CA 1
ATOM 657 C C . PRO A 1 81 ? -11.258 12.938 8.289 1 93.75 81 PRO A C 1
ATOM 659 O O . PRO A 1 81 ? -11.172 13.531 9.367 1 93.75 81 PRO A O 1
ATOM 662 N N . PHE A 1 82 ? -10.18 12.656 7.613 1 97.06 82 PHE A N 1
ATOM 663 C CA . PHE A 1 82 ? -8.836 13.039 8.039 1 97.06 82 PHE A CA 1
ATOM 664 C C . PHE A 1 82 ? -7.922 13.219 6.832 1 97.06 82 PHE A C 1
ATOM 666 O O . PHE A 1 82 ? -8.273 12.836 5.715 1 97.06 82 PHE A O 1
ATOM 673 N N . ALA A 1 83 ? -6.859 13.859 7.078 1 97.31 83 ALA A N 1
ATOM 674 C CA . ALA A 1 83 ? -5.68 13.836 6.223 1 97.31 83 ALA A CA 1
ATOM 675 C C . ALA A 1 83 ? -4.52 13.117 6.906 1 97.31 83 ALA A C 1
ATOM 677 O O . ALA A 1 83 ? -4.609 12.758 8.086 1 97.31 83 ALA A O 1
ATOM 678 N N . TYR A 1 84 ? -3.508 12.844 6.133 1 98.38 84 TYR A N 1
ATOM 679 C CA . TYR A 1 84 ? -2.301 12.25 6.695 1 98.38 84 TYR A CA 1
ATOM 680 C C . TYR A 1 84 ? -1.178 13.281 6.781 1 98.38 84 TYR A C 1
ATOM 682 O O . TYR A 1 84 ? -1 14.094 5.871 1 98.38 84 TYR A O 1
ATOM 690 N N . VAL A 1 85 ? -0.466 13.227 7.875 1 98.81 85 VAL A N 1
ATOM 691 C CA . VAL A 1 85 ? 0.811 13.914 8.047 1 98.81 85 VAL A CA 1
ATOM 692 C C . VAL A 1 85 ? 1.953 12.906 7.973 1 98.81 85 VAL A C 1
ATOM 694 O O . VAL A 1 85 ? 2.102 12.062 8.859 1 98.81 85 VAL A O 1
ATOM 697 N N . ALA A 1 86 ? 2.754 13.039 6.93 1 97.94 86 ALA A N 1
ATOM 698 C CA . ALA A 1 86 ? 3.699 11.961 6.637 1 97.94 86 ALA A CA 1
ATOM 699 C C . ALA A 1 86 ? 5.133 12.484 6.621 1 97.94 86 ALA A C 1
ATOM 701 O O . ALA A 1 86 ? 5.422 13.508 6 1 97.94 86 ALA A O 1
ATOM 702 N N . ASP A 1 87 ? 6.031 11.734 7.305 1 97.06 87 ASP A N 1
ATOM 703 C CA . ASP A 1 87 ? 7.449 12.062 7.238 1 97.06 87 ASP A CA 1
ATOM 704 C C . ASP A 1 87 ? 8.156 11.242 6.164 1 97.06 87 ASP A C 1
ATOM 706 O O . ASP A 1 87 ? 9.266 11.578 5.75 1 97.06 87 ASP A O 1
ATOM 710 N N . VAL A 1 88 ? 7.621 10.172 5.75 1 96.31 88 VAL A N 1
ATOM 711 C CA . VAL A 1 88 ? 8.039 9.367 4.609 1 96.31 88 VAL A CA 1
ATOM 712 C C . VAL A 1 88 ? 6.848 9.125 3.686 1 96.31 88 VAL A C 1
ATOM 714 O O . VAL A 1 88 ? 5.754 8.781 4.148 1 96.31 88 VAL A O 1
ATOM 717 N N . CYS A 1 89 ? 7.035 9.344 2.467 1 95.56 89 CYS A N 1
ATOM 718 C CA . CYS A 1 89 ? 5.992 9.133 1.468 1 95.56 89 CYS A CA 1
ATOM 719 C C . CYS A 1 89 ? 6.594 8.672 0.145 1 95.56 89 CYS A C 1
ATOM 721 O O . CYS A 1 89 ? 7.297 9.438 -0.521 1 95.56 89 CYS A O 1
ATOM 723 N N . VAL A 1 90 ? 6.293 7.43 -0.245 1 95.06 90 VAL A N 1
ATOM 724 C CA . VAL A 1 90 ? 6.816 6.844 -1.473 1 95.06 90 VAL A CA 1
ATOM 725 C C . VAL A 1 90 ? 5.664 6.52 -2.422 1 95.06 90 VAL A C 1
ATOM 727 O O . VAL A 1 90 ? 4.715 5.824 -2.043 1 95.06 90 VAL A O 1
ATOM 730 N N . GLU A 1 91 ? 5.785 7.051 -3.641 1 94.44 91 GLU A N 1
ATOM 731 C CA . GLU A 1 91 ? 4.773 6.715 -4.641 1 94.44 91 GLU A CA 1
ATOM 732 C C . GLU A 1 91 ? 4.945 5.285 -5.141 1 94.44 91 GLU A C 1
ATOM 734 O O . GLU A 1 91 ? 6.062 4.852 -5.43 1 94.44 91 GLU A O 1
ATOM 739 N N . VAL A 1 92 ? 3.859 4.582 -5.195 1 94.75 92 VAL A N 1
ATOM 740 C CA . VAL A 1 92 ? 3.844 3.223 -5.727 1 94.75 92 VAL A CA 1
ATOM 741 C C . VAL A 1 92 ? 3.234 3.221 -7.125 1 94.75 92 VAL A C 1
ATOM 743 O O . VAL A 1 92 ? 2.021 3.371 -7.281 1 94.75 92 VAL A O 1
ATOM 746 N N . LYS A 1 93 ? 3.988 2.982 -8.125 1 90.69 93 LYS A N 1
ATOM 747 C CA . LYS A 1 93 ? 3.498 3.02 -9.5 1 90.69 93 LYS A CA 1
ATOM 748 C C . LYS A 1 93 ? 2.926 1.669 -9.922 1 90.69 93 LYS A C 1
ATOM 750 O O . LYS A 1 93 ? 1.87 1.605 -10.555 1 90.69 93 LYS A O 1
ATOM 755 N N . LEU A 1 94 ? 3.594 0.625 -9.664 1 92.62 94 LEU A N 1
ATOM 756 C CA . LEU A 1 94 ? 3.146 -0.729 -9.969 1 92.62 94 LEU A CA 1
ATOM 757 C C . LEU A 1 94 ? 3.111 -1.588 -8.711 1 92.62 94 LEU A C 1
ATOM 759 O O . LEU A 1 94 ? 2.045 -1.81 -8.133 1 92.62 94 LEU A O 1
ATOM 763 N N . GLY A 1 95 ? 4.258 -1.992 -8.234 1 94.88 95 GLY A N 1
ATOM 764 C CA . GLY A 1 95 ? 4.363 -2.785 -7.016 1 94.88 95 GLY A CA 1
ATOM 765 C C . GLY A 1 95 ? 5.586 -2.443 -6.188 1 94.88 95 GLY A C 1
ATOM 766 O O . GLY A 1 95 ? 6.605 -2.008 -6.723 1 94.88 95 GLY A O 1
ATOM 767 N N . ILE A 1 96 ? 5.445 -2.6 -4.957 1 96.06 96 ILE A N 1
ATOM 768 C CA . ILE A 1 96 ? 6.57 -2.34 -4.066 1 96.06 96 ILE A CA 1
ATOM 769 C C . ILE A 1 96 ? 6.574 -3.355 -2.926 1 96.06 96 ILE A C 1
ATOM 771 O O . ILE A 1 96 ? 5.512 -3.732 -2.42 1 96.06 96 ILE A O 1
ATOM 775 N N . ASN A 1 97 ? 7.773 -3.857 -2.562 1 96.31 97 ASN A N 1
ATOM 776 C CA . ASN A 1 97 ? 7.961 -4.656 -1.356 1 96.31 97 ASN A CA 1
ATOM 777 C C . ASN A 1 97 ? 8 -3.781 -0.106 1 96.31 97 ASN A C 1
ATOM 779 O O . ASN A 1 97 ? 8.875 -2.93 0.035 1 96.31 97 ASN A O 1
ATOM 783 N N . ILE A 1 98 ? 7.145 -3.986 0.818 1 95.56 98 ILE A N 1
ATOM 784 C CA . ILE A 1 98 ? 6.93 -3.09 1.948 1 95.56 98 ILE A CA 1
ATOM 785 C C . ILE A 1 98 ? 8.148 -3.113 2.867 1 95.56 98 ILE A C 1
ATOM 787 O O . ILE A 1 98 ? 8.656 -2.062 3.268 1 95.56 98 ILE A O 1
ATOM 791 N N . ASP A 1 99 ? 8.641 -4.277 3.229 1 91.38 99 ASP A N 1
ATOM 792 C CA . ASP A 1 99 ? 9.758 -4.395 4.164 1 91.38 99 ASP A CA 1
ATOM 793 C C . ASP A 1 99 ? 11.023 -3.771 3.582 1 91.38 99 ASP A C 1
ATOM 795 O O . ASP A 1 99 ? 11.812 -3.158 4.309 1 91.38 99 ASP A O 1
ATOM 799 N N . GLU A 1 100 ? 11.211 -3.945 2.314 1 89.31 100 GLU A N 1
ATOM 800 C CA . GLU A 1 100 ? 12.375 -3.355 1.666 1 89.31 100 GLU A CA 1
ATOM 801 C C . GLU A 1 100 ? 12.305 -1.83 1.678 1 89.31 100 GLU A C 1
ATOM 803 O O . GLU A 1 100 ? 13.328 -1.154 1.793 1 89.31 100 GLU A O 1
ATOM 808 N N . SER A 1 101 ? 11.109 -1.3 1.576 1 88.38 101 SER A N 1
ATOM 809 C CA . SER A 1 101 ? 10.914 0.146 1.523 1 88.38 101 SER A CA 1
ATOM 810 C C . SER A 1 101 ? 10.961 0.761 2.918 1 88.38 101 SER A C 1
ATOM 812 O O . SER A 1 101 ? 11.5 1.854 3.102 1 88.38 101 SER A O 1
ATOM 814 N N . ARG A 1 102 ? 10.375 0.134 3.906 1 87.69 102 ARG A N 1
ATOM 815 C CA . ARG A 1 102 ? 10.344 0.621 5.281 1 87.69 102 ARG A CA 1
ATOM 816 C C . ARG A 1 102 ? 11.75 0.688 5.871 1 87.69 102 ARG A C 1
ATOM 818 O O . ARG A 1 102 ? 12.039 1.536 6.719 1 87.69 102 ARG A O 1
ATOM 825 N N . GLY A 1 103 ? 12.562 -0.261 5.641 1 73.25 103 GLY A N 1
ATOM 826 C CA . GLY A 1 103 ? 13.906 -0.336 6.195 1 73.25 103 GLY A CA 1
ATOM 827 C C . GLY A 1 103 ? 14.742 0.9 5.914 1 73.25 103 GLY A C 1
ATOM 828 O O . GLY A 1 103 ? 15.703 1.185 6.629 1 73.25 103 GLY A O 1
ATOM 829 N N . LYS A 1 104 ? 14.383 1.495 4.957 1 67.25 104 LYS A N 1
ATOM 830 C CA . LYS A 1 104 ? 15.172 2.662 4.566 1 67.25 104 LYS A CA 1
ATOM 831 C C . LYS A 1 104 ? 14.734 3.902 5.348 1 67.25 104 LYS A C 1
ATOM 833 O O . LYS A 1 104 ? 15.422 4.926 5.324 1 67.25 104 LYS A O 1
ATOM 838 N N . GLY A 1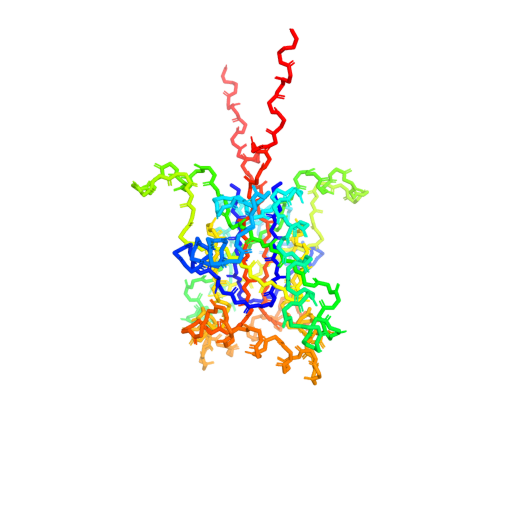 105 ? 13.531 3.631 6.207 1 67.31 105 GLY A N 1
ATOM 839 C CA . GLY A 1 105 ? 12.977 4.906 6.629 1 67.31 105 GLY A CA 1
ATOM 840 C C . GLY A 1 105 ? 12.781 5.008 8.133 1 67.31 105 GLY A C 1
ATOM 841 O O . GLY A 1 105 ? 13.047 4.051 8.859 1 67.31 105 GLY A O 1
ATOM 842 N N . VAL A 1 106 ? 12.797 5.922 8.805 1 80.06 106 VAL A N 1
ATOM 843 C CA . VAL A 1 106 ? 12.406 6.648 10.008 1 80.06 106 VAL A CA 1
ATOM 844 C C . VAL A 1 106 ? 13.281 6.223 11.18 1 80.06 106 VAL A C 1
ATOM 846 O O . VAL A 1 106 ? 13.156 5.102 11.688 1 80.06 106 VAL A O 1
ATOM 849 N N . MET A 1 107 ? 14.273 6.723 11.375 1 80.75 107 MET A N 1
ATOM 850 C CA . MET A 1 107 ? 15.141 6.371 12.5 1 80.75 107 MET A CA 1
ATOM 851 C C . MET A 1 107 ? 15.398 7.586 13.391 1 80.75 107 MET A C 1
ATOM 853 O O . MET A 1 107 ? 15.273 8.727 12.938 1 80.75 107 MET A O 1
ATOM 857 N N . GLY A 1 108 ? 15.68 7.285 14.719 1 90.56 108 GLY A N 1
ATOM 858 C CA . GLY A 1 108 ? 16.25 8.195 15.703 1 90.56 108 GLY A CA 1
ATOM 859 C C . GLY A 1 108 ? 15.477 9.492 15.828 1 90.56 108 GLY A C 1
ATOM 860 O O . GLY A 1 108 ? 14.336 9.5 16.297 1 90.56 108 GLY A O 1
ATOM 861 N N . ALA A 1 109 ? 16.141 10.531 15.383 1 94.81 109 ALA A N 1
ATOM 862 C CA . ALA A 1 109 ? 15.68 11.906 15.562 1 94.81 109 ALA A CA 1
ATOM 863 C C . ALA A 1 109 ? 14.406 12.164 14.75 1 94.81 109 ALA A C 1
ATOM 865 O O . ALA A 1 109 ? 13.531 12.906 15.188 1 94.81 109 ALA A O 1
ATOM 866 N N . GLN A 1 110 ? 14.305 11.539 13.625 1 96.31 110 GLN A N 1
ATOM 867 C CA . GLN A 1 110 ? 13.117 11.695 12.797 1 96.31 110 GLN A CA 1
ATOM 868 C C . GLN A 1 110 ? 11.891 11.078 13.461 1 96.31 110 GLN A C 1
ATOM 870 O O . GLN A 1 110 ? 10.82 11.68 13.477 1 96.31 110 GLN A O 1
ATOM 875 N N . TRP A 1 111 ? 12.07 9.945 13.992 1 95.75 111 TRP A N 1
ATOM 876 C CA . TRP A 1 111 ? 10.984 9.266 14.688 1 95.75 111 TRP A CA 1
ATOM 877 C C . TRP A 1 111 ? 10.492 10.094 15.867 1 95.75 111 TRP A C 1
ATOM 879 O O . TRP A 1 111 ? 9.281 10.305 16.016 1 95.75 111 TRP A O 1
ATOM 889 N N . GLN A 1 112 ? 11.398 10.516 16.672 1 97.31 112 GLN A N 1
ATOM 890 C CA . GLN A 1 112 ? 11.055 11.297 17.859 1 97.31 112 GLN A CA 1
ATOM 891 C C . GLN A 1 112 ? 10.336 12.586 17.469 1 97.31 112 GLN A C 1
ATOM 893 O O . GLN A 1 112 ? 9.344 12.969 18.094 1 97.31 112 GLN A O 1
ATOM 898 N N . ALA A 1 113 ? 10.828 13.203 16.484 1 98.38 113 ALA A N 1
ATOM 899 C CA . ALA A 1 113 ? 10.242 14.461 16.031 1 98.38 113 ALA A CA 1
ATOM 900 C C . ALA A 1 113 ? 8.805 14.258 15.555 1 98.38 113 ALA A C 1
ATOM 902 O O . ALA A 1 113 ? 7.922 15.062 15.867 1 98.38 113 ALA A O 1
ATOM 903 N N . LEU A 1 114 ? 8.586 13.18 14.844 1 98.25 114 LEU A N 1
ATOM 904 C CA . LEU A 1 114 ? 7.234 12.898 14.359 1 98.25 114 LEU A CA 1
ATOM 905 C C . LEU A 1 114 ? 6.293 12.594 15.523 1 98.25 114 LEU A C 1
ATOM 907 O O . LEU A 1 114 ? 5.148 13.047 15.531 1 98.25 114 LEU A O 1
ATOM 911 N N . MET A 1 115 ? 6.793 11.859 16.5 1 98 115 MET A N 1
ATOM 912 C CA . MET A 1 115 ? 5.98 11.523 17.656 1 98 115 MET A CA 1
ATOM 913 C C . MET A 1 115 ? 5.594 12.781 18.438 1 98 115 MET A C 1
ATOM 915 O O . MET A 1 115 ? 4.445 12.93 18.859 1 98 115 MET A O 1
ATOM 919 N N . GLU A 1 116 ? 6.477 13.594 18.609 1 98.69 116 GLU A N 1
ATOM 920 C CA . GLU A 1 116 ? 6.215 14.836 19.328 1 98.69 116 GLU A CA 1
ATOM 921 C C . GLU A 1 116 ? 5.238 15.727 18.562 1 98.69 116 GLU A C 1
ATOM 923 O O . GLU A 1 116 ? 4.367 16.359 19.172 1 98.69 116 GLU A O 1
ATOM 928 N N . LEU A 1 117 ? 5.434 15.828 17.281 1 98.81 117 LEU A N 1
ATOM 929 C CA . LEU A 1 117 ? 4.488 16.594 16.469 1 98.81 117 LEU A CA 1
ATOM 930 C C . LEU A 1 117 ? 3.08 16.016 16.594 1 98.81 117 LEU A C 1
ATOM 932 O O . LEU A 1 117 ? 2.113 16.75 16.781 1 98.81 117 LEU A O 1
ATOM 936 N N . ARG A 1 118 ? 2.969 14.711 16.453 1 98.88 118 ARG A N 1
ATOM 937 C CA . ARG A 1 118 ? 1.686 14.039 16.641 1 98.88 118 ARG A CA 1
ATOM 938 C C . ARG A 1 118 ? 1.064 14.406 17.984 1 98.88 118 ARG A C 1
ATOM 940 O O . ARG A 1 118 ? -0.128 14.703 18.062 1 98.88 118 ARG A O 1
ATOM 947 N N . ASP A 1 119 ? 1.849 14.461 19 1 98.69 119 ASP A N 1
ATOM 948 C CA . ASP A 1 119 ? 1.361 14.781 20.344 1 98.69 119 ASP A CA 1
ATOM 949 C C . ASP A 1 119 ? 0.767 16.188 20.391 1 98.69 119 ASP A C 1
ATOM 951 O O . ASP A 1 119 ? -0.16 16.453 21.156 1 98.69 119 ASP A O 1
ATOM 955 N N . LYS A 1 120 ? 1.263 17.062 19.609 1 98.44 120 LYS A N 1
ATOM 956 C CA . LYS A 1 120 ? 0.846 18.453 19.594 1 98.44 120 LYS A CA 1
ATOM 957 C C . LYS A 1 120 ? -0.471 18.641 18.844 1 98.44 120 LYS A C 1
ATOM 959 O O . LYS A 1 120 ? -1.327 19.422 19.266 1 98.44 120 LYS A O 1
ATOM 964 N N . ILE A 1 121 ? -0.666 17.891 17.766 1 98.75 121 ILE A N 1
ATOM 965 C CA . ILE A 1 121 ? -1.747 18.312 16.875 1 98.75 121 ILE A CA 1
ATOM 966 C C . ILE A 1 121 ? -2.797 17.203 16.781 1 98.75 121 ILE A C 1
ATOM 968 O O . ILE A 1 121 ? -3.939 17.453 16.391 1 98.75 121 ILE A O 1
ATOM 972 N N . ALA A 1 122 ? -2.486 16.047 17.047 1 98.75 122 ALA A N 1
ATOM 973 C CA . ALA A 1 122 ? -3.396 14.906 16.984 1 98.75 122 ALA A CA 1
ATOM 974 C C . ALA A 1 122 ? -3.035 13.867 18.047 1 98.75 122 ALA A C 1
ATOM 976 O O . ALA A 1 122 ? -2.725 12.719 17.703 1 98.75 122 ALA A O 1
ATOM 977 N N . PRO A 1 123 ? -3.121 14.211 19.281 1 98.56 123 PRO A N 1
ATOM 978 C CA . PRO A 1 123 ? -2.555 13.391 20.359 1 98.56 123 PRO A CA 1
ATOM 979 C C . PRO A 1 123 ? -3.207 12.016 20.453 1 98.56 123 PRO A C 1
ATOM 981 O O . PRO A 1 123 ? -2.607 11.078 21 1 98.56 123 PRO A O 1
ATOM 984 N N . GLU A 1 124 ? -4.398 11.797 19.938 1 98.31 124 GLU A N 1
ATOM 985 C CA . GLU A 1 124 ? -5.098 10.523 20.094 1 98.31 124 GLU A CA 1
ATOM 986 C C . GLU A 1 124 ? -4.789 9.586 18.922 1 98.31 124 GLU A C 1
ATOM 988 O O . GLU A 1 124 ? -5.242 8.438 18.906 1 98.31 124 GLU A O 1
ATOM 993 N N . GLU A 1 125 ? -4.121 10.086 17.938 1 98.44 125 GLU A N 1
ATOM 994 C CA . GLU A 1 125 ? -3.822 9.281 16.766 1 98.44 125 GLU A CA 1
ATOM 995 C C . GLU A 1 125 ? -2.51 8.523 16.938 1 98.44 125 GLU A C 1
ATOM 997 O O . GLU A 1 125 ? -1.605 8.977 17.625 1 98.44 125 GLU A O 1
ATOM 1002 N N . ARG A 1 126 ? -2.398 7.398 16.359 1 96.44 126 ARG A N 1
ATOM 1003 C CA . ARG A 1 126 ? -1.201 6.566 16.406 1 96.44 126 ARG A CA 1
ATOM 1004 C C . ARG A 1 126 ? -0.439 6.617 15.094 1 96.44 126 ARG A C 1
ATOM 1006 O O . ARG A 1 126 ? -1.021 6.406 14.023 1 96.44 126 ARG A O 1
ATOM 1013 N N . PRO A 1 127 ? 0.815 6.883 15.219 1 96.69 127 PRO A N 1
ATOM 1014 C CA . PRO A 1 127 ? 1.632 6.816 14 1 96.69 127 PRO A CA 1
ATOM 1015 C C . PRO A 1 127 ? 1.803 5.391 13.484 1 96.69 127 PRO A C 1
ATOM 1017 O O . PRO A 1 127 ? 1.696 4.434 14.25 1 96.69 127 PRO A O 1
ATOM 1020 N N . GLY A 1 128 ? 2.045 5.273 12.25 1 95.44 128 GLY A N 1
ATOM 1021 C CA . GLY A 1 128 ? 2.268 3.982 11.617 1 95.44 128 GLY A CA 1
ATOM 1022 C C . GLY A 1 128 ? 2.506 4.082 10.117 1 95.44 128 GLY A C 1
ATOM 1023 O O . GLY A 1 128 ? 2.771 5.168 9.602 1 95.44 128 GLY A O 1
ATOM 1024 N N . TRP A 1 129 ? 2.561 2.965 9.492 1 96.38 129 TRP A N 1
ATOM 1025 C CA . TRP A 1 129 ? 2.693 2.859 8.039 1 96.38 129 TRP A CA 1
ATOM 1026 C C . TRP A 1 129 ? 1.336 2.641 7.383 1 96.38 129 TRP A C 1
ATOM 1028 O O . TRP A 1 129 ? 0.512 1.871 7.887 1 96.38 129 TRP A O 1
ATOM 1038 N N . PHE A 1 130 ? 1.123 3.312 6.25 1 97.31 130 PHE A N 1
ATOM 1039 C CA . PHE A 1 130 ? -0.168 3.277 5.574 1 97.31 130 PHE A CA 1
ATOM 1040 C C . PHE A 1 130 ? 0.012 3.117 4.07 1 97.31 130 PHE A C 1
ATOM 1042 O O . PHE A 1 130 ? 1.011 3.568 3.508 1 97.31 130 PHE A O 1
ATOM 1049 N N . VAL A 1 131 ? -0.901 2.469 3.447 1 97.81 131 VAL A N 1
ATOM 1050 C CA . VAL A 1 131 ? -1.15 2.615 2.018 1 97.81 131 VAL A CA 1
ATOM 1051 C C . VAL A 1 131 ? -2.293 3.604 1.79 1 97.81 131 VAL A C 1
ATOM 1053 O O . VAL A 1 131 ? -3.346 3.5 2.424 1 97.81 131 VAL A O 1
ATOM 1056 N N . VAL A 1 132 ? -2.078 4.578 0.983 1 96.5 132 VAL A N 1
ATOM 1057 C CA . VAL A 1 132 ? -3.092 5.605 0.756 1 96.5 132 VAL A CA 1
ATOM 1058 C C . VAL A 1 132 ? -3.322 5.781 -0.743 1 96.5 132 VAL A C 1
ATOM 1060 O O . VAL A 1 132 ? -2.375 6.004 -1.501 1 96.5 132 VAL A O 1
ATOM 1063 N N . VAL A 1 133 ? -4.578 5.652 -1.152 1 94.31 133 VAL A N 1
ATOM 1064 C CA . VAL A 1 133 ? -4.988 5.875 -2.535 1 94.31 133 VAL A CA 1
ATOM 1065 C C . VAL A 1 133 ? -5.445 7.32 -2.713 1 94.31 133 VAL A C 1
ATOM 1067 O O . VAL A 1 133 ? -6.324 7.793 -1.989 1 94.31 133 VAL A O 1
ATOM 1070 N N . CYS A 1 134 ? -4.785 8.023 -3.623 1 91.25 134 CYS A N 1
ATOM 1071 C CA . CYS A 1 134 ? -5.082 9.43 -3.879 1 91.25 134 CYS A CA 1
ATOM 1072 C C . CYS A 1 134 ? -5.492 9.641 -5.332 1 91.25 134 CYS A C 1
ATOM 1074 O O . CYS A 1 134 ? -4.715 10.18 -6.125 1 91.25 134 CYS A O 1
ATOM 1076 N N . ARG A 1 135 ? -6.641 9.297 -5.742 1 78.69 135 ARG A N 1
ATOM 1077 C CA . ARG A 1 135 ? -7.102 9.461 -7.117 1 78.69 135 ARG A CA 1
ATOM 1078 C C . ARG A 1 135 ? -7.574 10.891 -7.367 1 78.69 135 ARG A C 1
ATOM 1080 O O . ARG A 1 135 ? -8.773 11.133 -7.543 1 78.69 135 ARG A O 1
ATOM 1087 N N . ASP A 1 136 ? -6.66 11.883 -7.156 1 64.81 136 ASP A N 1
ATOM 1088 C CA . ASP A 1 136 ? -7.043 13.289 -7.238 1 64.81 136 ASP A CA 1
ATOM 1089 C C . ASP A 1 136 ? -7.113 13.75 -8.695 1 64.81 136 ASP A C 1
ATOM 1091 O O . ASP A 1 136 ? -7.305 14.938 -8.961 1 64.81 136 ASP A O 1
ATOM 1095 N N . GLU A 1 137 ? -6.801 13.031 -9.758 1 53.56 137 GLU A N 1
ATOM 1096 C CA . GLU A 1 137 ? -6.781 13.586 -11.109 1 53.56 137 GLU A CA 1
ATOM 1097 C C . GLU A 1 137 ? -7.969 14.516 -11.344 1 53.56 137 GLU A C 1
ATOM 1099 O O . GLU A 1 137 ? -7.871 15.477 -12.109 1 53.56 137 GLU A O 1
ATOM 1104 N N . GLU A 1 138 ? -9.07 14.266 -10.781 1 48.41 138 GLU A N 1
ATOM 1105 C CA . GLU A 1 138 ? -10.211 15.109 -11.117 1 48.41 138 GLU A CA 1
ATOM 1106 C C . GLU A 1 138 ? -10.195 16.406 -10.312 1 48.41 138 GLU A C 1
ATOM 1108 O O . GLU A 1 138 ? -10.898 17.359 -10.648 1 48.41 138 GLU A O 1
ATOM 1113 N N . ARG A 1 139 ? -9.516 16.469 -9.227 1 47.16 139 ARG A N 1
ATOM 1114 C CA . ARG A 1 139 ? -9.633 17.734 -8.5 1 47.16 139 ARG A CA 1
ATOM 1115 C C . ARG A 1 139 ? -8.867 18.844 -9.195 1 47.16 139 ARG A C 1
ATOM 1117 O O . ARG A 1 139 ? -8.906 20 -8.766 1 47.16 139 ARG A O 1
ATOM 1124 N N . LEU A 1 140 ? -7.984 18.531 -10.086 1 41.38 140 LEU A N 1
ATOM 1125 C CA . LEU A 1 140 ? -7.254 19.625 -10.719 1 41.38 140 LEU A CA 1
ATOM 1126 C C . LEU A 1 140 ? -8.211 20.688 -11.258 1 41.38 140 LEU A C 1
ATOM 1128 O O . LEU A 1 140 ? -9.414 20.438 -11.383 1 41.38 140 LEU A O 1
ATOM 1132 N N . ALA A 1 141 ? -7.754 21.5 -12.516 1 39.94 141 ALA A N 1
ATOM 1133 C CA . ALA A 1 141 ? -7.859 22.891 -12.953 1 39.94 141 ALA A CA 1
ATOM 1134 C C . ALA A 1 141 ? -9.297 23.234 -13.336 1 39.94 141 ALA A C 1
ATOM 1136 O O . ALA A 1 141 ? -9.906 22.562 -14.156 1 39.94 141 ALA A O 1
ATOM 1137 N N . PRO A 1 142 ? -10.023 23.891 -12.516 1 37.91 142 PRO A N 1
ATOM 1138 C CA . PRO A 1 142 ? -11.125 24.594 -13.188 1 37.91 142 PRO A CA 1
ATOM 1139 C C . PRO A 1 142 ? -10.727 25.156 -14.547 1 37.91 142 PRO A C 1
ATOM 1141 O O . PRO A 1 142 ? -9.602 25.656 -14.703 1 37.91 142 PRO A O 1
ATOM 1144 N N . SER A 1 143 ? -10.883 24.453 -15.672 1 36.34 143 SER A N 1
ATOM 1145 C CA . SER A 1 143 ? -10.734 25.219 -16.922 1 36.34 143 SER A CA 1
ATOM 1146 C C . SER A 1 143 ? -11.086 26.688 -16.719 1 36.34 143 SER A C 1
ATOM 1148 O O . SER A 1 143 ? -12.141 27 -16.156 1 36.34 143 SER A O 1
ATOM 1150 N N . SER A 1 144 ? -10.109 27.5 -16.391 1 33.88 144 SER A N 1
ATOM 1151 C CA . SER A 1 144 ? -10.383 28.906 -16.578 1 33.88 144 SER A CA 1
ATOM 1152 C C . SER A 1 144 ? -11.344 29.141 -17.734 1 33.88 144 SER A C 1
ATOM 1154 O O . SER A 1 144 ? -11.016 28.859 -18.891 1 33.88 144 SER A O 1
ATOM 1156 N N . ILE A 1 145 ? -12.609 28.844 -17.688 1 31.97 145 ILE A N 1
ATOM 1157 C CA . ILE A 1 145 ? -13.539 29.469 -18.625 1 31.97 145 ILE A CA 1
ATOM 1158 C C . ILE A 1 145 ? -13.172 30.938 -18.797 1 31.97 145 ILE A C 1
ATOM 1160 O O . ILE A 1 145 ? -13.242 31.719 -17.844 1 31.97 145 ILE A O 1
ATOM 1164 N N . ASP A 1 146 ? -12.055 31.172 -19.609 1 29.81 146 ASP A N 1
ATOM 1165 C CA . ASP A 1 146 ? -12.273 32.438 -20.312 1 29.81 146 ASP A CA 1
ATOM 1166 C C . ASP A 1 146 ? -13.484 32.312 -21.25 1 29.81 146 ASP A C 1
ATOM 1168 O O . ASP A 1 146 ? -13.703 31.281 -21.875 1 29.81 146 ASP A O 1
ATOM 1172 N N . MET B 1 1 ? -10.031 0.896 -10.43 1 72.38 1 MET B N 1
ATOM 1173 C CA . MET B 1 1 ? -8.578 0.764 -10.391 1 72.38 1 MET B CA 1
ATOM 1174 C C . MET B 1 1 ? -8.117 0.198 -9.047 1 72.38 1 MET B C 1
ATOM 1176 O O . MET B 1 1 ? -7.996 0.933 -8.07 1 72.38 1 MET B O 1
ATOM 1180 N N . PRO B 1 2 ? -7.93 -1.122 -9.008 1 89.5 2 PRO B N 1
ATOM 1181 C CA . PRO B 1 2 ? -7.738 -1.715 -7.676 1 89.5 2 PRO B CA 1
ATOM 1182 C C . PRO B 1 2 ? -6.297 -1.613 -7.188 1 89.5 2 PRO B C 1
ATOM 1184 O O . PRO B 1 2 ? -5.363 -1.653 -7.992 1 89.5 2 PRO B O 1
ATOM 1187 N N . VAL B 1 3 ? -6.117 -1.351 -5.973 1 94.5 3 VAL B N 1
ATOM 1188 C CA . VAL B 1 3 ? -4.867 -1.438 -5.223 1 94.5 3 VAL B CA 1
ATOM 1189 C C . VAL B 1 3 ? -4.984 -2.518 -4.148 1 94.5 3 VAL B C 1
ATOM 1191 O O . VAL B 1 3 ? -6.004 -2.617 -3.469 1 94.5 3 VAL B O 1
ATOM 1194 N N . TYR B 1 4 ? -3.918 -3.332 -4.07 1 96.44 4 TYR B N 1
ATOM 1195 C CA . TYR B 1 4 ? -3.98 -4.414 -3.092 1 96.44 4 TYR B CA 1
ATOM 1196 C C . TYR B 1 4 ? -2.814 -4.336 -2.115 1 96.44 4 TYR B C 1
ATOM 1198 O O . TYR B 1 4 ? -1.688 -4.02 -2.508 1 96.44 4 TYR B O 1
ATOM 1206 N N . LEU B 1 5 ? -3.074 -4.555 -0.9 1 97.19 5 LEU B N 1
ATOM 1207 C CA . LEU B 1 5 ? -2.098 -5.039 0.071 1 97.19 5 LEU B CA 1
ATOM 1208 C C . LEU B 1 5 ? -2.098 -6.562 0.13 1 97.19 5 LEU B C 1
ATOM 1210 O O . LEU B 1 5 ? -3.123 -7.176 0.438 1 97.19 5 LEU B O 1
ATOM 1214 N N . LEU B 1 6 ? -0.945 -7.172 -0.221 1 96.94 6 LEU B N 1
ATOM 1215 C CA . LEU B 1 6 ? -0.995 -8.625 -0.264 1 96.94 6 LEU B CA 1
ATOM 1216 C C . LEU B 1 6 ? 0.25 -9.234 0.376 1 96.94 6 LEU B C 1
ATOM 1218 O O . LEU B 1 6 ? 1.287 -8.57 0.473 1 96.94 6 LEU B O 1
ATOM 1222 N N . HIS B 1 7 ? 0.161 -10.414 0.904 1 97.12 7 HIS B N 1
ATOM 1223 C CA . HIS B 1 7 ? 1.254 -11.289 1.315 1 97.12 7 HIS B CA 1
ATOM 1224 C C . HIS B 1 7 ? 1.456 -12.422 0.319 1 97.12 7 HIS B C 1
ATOM 1226 O O . HIS B 1 7 ? 0.491 -13.07 -0.099 1 97.12 7 HIS B O 1
ATOM 1232 N N . GLY B 1 8 ? 2.627 -12.641 -0.099 1 97.81 8 GLY B N 1
ATOM 1233 C CA . GLY B 1 8 ? 2.949 -13.656 -1.083 1 97.81 8 GLY B CA 1
ATOM 1234 C C . GLY B 1 8 ? 4.359 -13.539 -1.631 1 97.81 8 GLY B C 1
ATOM 1235 O O . GLY B 1 8 ? 5.289 -13.203 -0.896 1 97.81 8 GLY B O 1
ATOM 1236 N N . PHE B 1 9 ? 4.547 -13.953 -2.902 1 98.56 9 PHE B N 1
ATOM 1237 C CA . PHE B 1 9 ? 5.84 -13.883 -3.572 1 98.56 9 PHE B CA 1
ATOM 1238 C C . PHE B 1 9 ? 5.664 -13.672 -5.07 1 98.56 9 PHE B C 1
ATOM 1240 O O . PHE B 1 9 ? 4.578 -13.906 -5.609 1 98.56 9 PHE B O 1
ATOM 1247 N N . LYS B 1 10 ? 6.68 -13.18 -5.676 1 98.5 10 LYS B N 1
ATOM 1248 C CA . LYS B 1 10 ? 6.676 -13.008 -7.125 1 98.5 10 LYS B CA 1
ATOM 1249 C C . LYS B 1 10 ? 6.898 -14.344 -7.836 1 98.5 10 LYS B C 1
ATOM 1251 O O . LYS B 1 10 ? 7.707 -15.164 -7.395 1 98.5 10 LYS B O 1
ATOM 1256 N N . TRP B 1 11 ? 6.172 -14.539 -8.883 1 98.81 11 TRP B N 1
ATOM 1257 C CA . TRP B 1 11 ? 6.375 -15.641 -9.805 1 98.81 11 TRP B CA 1
ATOM 1258 C C . TRP B 1 11 ? 6.836 -15.141 -11.172 1 98.81 11 TRP B C 1
ATOM 1260 O O . TRP B 1 11 ? 6.02 -14.703 -11.984 1 98.81 11 TRP B O 1
ATOM 1270 N N . PRO B 1 12 ? 8.18 -15.281 -11.469 1 98.31 12 PRO B N 1
ATOM 1271 C CA . PRO B 1 12 ? 8.734 -14.734 -12.711 1 98.31 12 PRO B CA 1
ATOM 1272 C C . PRO B 1 12 ? 8.133 -15.383 -13.961 1 98.31 12 PRO B C 1
ATOM 1274 O O . PRO B 1 12 ? 7.906 -16.594 -13.984 1 98.31 12 PRO B O 1
ATOM 1277 N N . ARG B 1 13 ? 7.961 -14.594 -14.984 1 97.56 13 ARG B N 1
ATOM 1278 C CA . ARG B 1 13 ? 7.262 -15.031 -16.188 1 97.56 13 ARG B CA 1
ATOM 1279 C C . ARG B 1 13 ? 7.969 -16.219 -16.828 1 97.56 13 ARG B C 1
ATOM 1281 O O . ARG B 1 13 ? 7.316 -17.156 -17.281 1 97.56 13 ARG B O 1
ATOM 1288 N N . PRO B 1 14 ? 9.258 -16.25 -16.891 1 97.88 14 PRO B N 1
ATOM 1289 C CA . PRO B 1 14 ? 9.898 -17.453 -17.438 1 97.88 14 PRO B CA 1
ATOM 1290 C C . PRO B 1 14 ? 9.547 -18.719 -16.672 1 97.88 14 PRO B C 1
ATOM 1292 O O . PRO B 1 14 ? 9.359 -19.781 -17.266 1 97.88 14 PRO B O 1
ATOM 1295 N N . LEU B 1 15 ? 9.438 -18.625 -15.352 1 98.69 15 LEU B N 1
ATOM 1296 C CA . LEU B 1 15 ? 9.086 -19.797 -14.555 1 98.69 15 LEU B CA 1
ATOM 1297 C C . LEU B 1 15 ? 7.621 -20.156 -14.75 1 98.69 15 LEU B C 1
ATOM 1299 O O . LEU B 1 15 ? 7.27 -21.344 -14.727 1 98.69 15 LEU B O 1
ATOM 1303 N N . ILE B 1 16 ? 6.812 -19.172 -14.906 1 98.69 16 ILE B N 1
ATOM 1304 C CA . ILE B 1 16 ? 5.41 -19.438 -15.211 1 98.69 16 ILE B CA 1
ATOM 1305 C C . ILE B 1 16 ? 5.301 -20.188 -16.531 1 98.69 16 ILE B C 1
ATOM 1307 O O . ILE B 1 16 ? 4.598 -21.203 -16.609 1 98.69 16 ILE B O 1
ATOM 1311 N N . ARG B 1 17 ? 5.996 -19.688 -17.562 1 98.38 17 ARG B N 1
ATOM 1312 C CA . ARG B 1 17 ? 5.984 -20.344 -18.875 1 98.38 17 ARG B CA 1
ATOM 1313 C C . ARG B 1 17 ? 6.488 -21.766 -18.766 1 98.38 17 ARG B C 1
ATOM 1315 O O . ARG B 1 17 ? 5.895 -22.688 -19.359 1 98.38 17 ARG B O 1
ATOM 1322 N N . ILE B 1 18 ? 7.543 -21.984 -18.078 1 98.69 18 ILE B N 1
ATOM 1323 C CA . ILE B 1 18 ? 8.117 -23.312 -17.891 1 98.69 18 ILE B CA 1
ATOM 1324 C C . ILE B 1 18 ? 7.094 -24.219 -17.203 1 98.69 18 ILE B C 1
ATOM 1326 O O . ILE B 1 18 ? 6.875 -25.359 -17.641 1 98.69 18 ILE B O 1
ATOM 1330 N N . HIS B 1 19 ? 6.469 -23.734 -16.141 1 98.88 19 HIS B N 1
ATOM 1331 C CA . HIS B 1 19 ? 5.484 -24.531 -15.414 1 98.88 19 HIS B CA 1
ATOM 1332 C C . HIS B 1 19 ? 4.352 -24.984 -16.344 1 98.88 19 HIS B C 1
ATOM 1334 O O . HIS B 1 19 ? 3.979 -26.156 -16.359 1 98.88 19 HIS B O 1
ATOM 1340 N N . ILE B 1 20 ? 3.838 -24.047 -17.109 1 98.81 20 ILE B N 1
ATOM 1341 C CA . ILE B 1 20 ? 2.707 -24.312 -17.984 1 98.81 20 ILE B CA 1
ATOM 1342 C C . ILE B 1 20 ? 3.102 -25.359 -19.031 1 98.81 20 ILE B C 1
ATOM 1344 O O . ILE B 1 20 ? 2.338 -26.281 -19.312 1 98.81 20 ILE B O 1
ATOM 1348 N N . ILE B 1 21 ? 4.242 -25.219 -19.578 1 98.56 21 ILE B N 1
ATOM 1349 C CA . ILE B 1 21 ? 4.742 -26.141 -20.594 1 98.56 21 ILE B CA 1
ATOM 1350 C C . ILE B 1 21 ? 4.961 -27.516 -19.969 1 98.56 21 ILE B C 1
ATOM 1352 O O . ILE B 1 21 ? 4.477 -28.531 -20.484 1 98.56 21 ILE B O 1
ATOM 1356 N N . LEU B 1 22 ? 5.648 -27.578 -18.859 1 98.5 22 LEU B N 1
ATOM 1357 C CA . LEU B 1 22 ? 6 -28.844 -18.219 1 98.5 22 LEU B CA 1
ATOM 1358 C C . LEU B 1 22 ? 4.75 -29.578 -17.766 1 98.5 22 LEU B C 1
ATOM 1360 O O . LEU B 1 22 ? 4.715 -30.812 -17.781 1 98.5 22 LEU B O 1
ATOM 1364 N N . GLN B 1 23 ? 3.76 -28.875 -17.312 1 98.56 23 GLN B N 1
ATOM 1365 C CA . GLN B 1 23 ? 2.543 -29.484 -16.781 1 98.56 23 GLN B CA 1
ATOM 1366 C C . GLN B 1 23 ? 1.495 -29.672 -17.875 1 98.56 23 GLN B C 1
ATOM 1368 O O . GLN B 1 23 ? 0.399 -30.172 -17.609 1 98.56 23 GLN B O 1
ATOM 1373 N N . ASN B 1 24 ? 1.789 -29.281 -19.031 1 98.38 24 ASN B N 1
ATOM 1374 C CA . ASN B 1 24 ? 0.895 -29.422 -20.172 1 98.38 24 ASN B CA 1
ATOM 1375 C C . ASN B 1 24 ? -0.46 -28.766 -19.906 1 98.38 24 ASN B C 1
ATOM 1377 O O . ASN B 1 24 ? -1.501 -29.406 -20.062 1 98.38 24 ASN B O 1
ATOM 1381 N N . LEU B 1 25 ? -0.425 -27.516 -19.5 1 98.56 25 LEU B N 1
ATOM 1382 C CA . LEU B 1 25 ? -1.659 -26.797 -19.188 1 98.56 25 LEU B CA 1
ATOM 1383 C C . LEU B 1 25 ? -2.16 -26.031 -20.406 1 98.56 25 LEU B C 1
ATOM 1385 O O . LEU B 1 25 ? -1.796 -24.859 -20.594 1 98.56 25 LEU B O 1
ATOM 1389 N N . ASP B 1 26 ? -3.076 -26.5 -21.141 1 97.62 26 ASP B N 1
ATOM 1390 C CA . ASP B 1 26 ? -3.51 -25.969 -22.438 1 97.62 26 ASP B CA 1
ATOM 1391 C C . ASP B 1 26 ? -4.395 -24.734 -22.25 1 97.62 26 ASP B C 1
ATOM 1393 O O . ASP B 1 26 ? -4.512 -23.906 -23.172 1 97.62 26 ASP B O 1
ATOM 1397 N N . ASP B 1 27 ? -5.02 -24.578 -21.125 1 98 27 ASP B N 1
ATOM 1398 C CA . ASP B 1 27 ? -5.965 -23.484 -20.922 1 98 27 ASP B CA 1
ATOM 1399 C C . ASP B 1 27 ? -5.328 -22.359 -20.125 1 98 27 ASP B C 1
ATOM 1401 O O . ASP B 1 27 ? -6.016 -21.422 -19.688 1 98 27 ASP B O 1
ATOM 1405 N N . ALA B 1 28 ? -4.059 -22.422 -19.938 1 98.31 28 ALA B N 1
ATOM 1406 C CA . ALA B 1 28 ? -3.367 -21.406 -19.156 1 98.31 28 ALA B CA 1
ATOM 1407 C C . ALA B 1 28 ? -2.48 -20.531 -20.047 1 98.31 28 ALA B C 1
ATOM 1409 O O . ALA B 1 28 ? -1.772 -21.047 -20.906 1 98.31 28 ALA B O 1
ATOM 1410 N N . ALA B 1 29 ? -2.604 -19.234 -19.828 1 96.75 29 ALA B N 1
ATOM 1411 C CA . ALA B 1 29 ? -1.749 -18.266 -20.516 1 96.75 29 ALA B CA 1
ATOM 1412 C C . ALA B 1 29 ? -0.758 -17.641 -19.547 1 96.75 29 ALA B C 1
ATOM 1414 O O . ALA B 1 29 ? -1.156 -17.062 -18.531 1 96.75 29 ALA B O 1
ATOM 1415 N N . ALA B 1 30 ? 0.478 -17.656 -19.922 1 96.5 30 ALA B N 1
ATOM 1416 C CA . ALA B 1 30 ? 1.531 -17.156 -19.047 1 96.5 30 ALA B CA 1
ATOM 1417 C C . ALA B 1 30 ? 1.455 -15.633 -18.906 1 96.5 30 ALA B C 1
ATOM 1419 O O . ALA B 1 30 ? 1.867 -15.078 -17.891 1 96.5 30 ALA B O 1
ATOM 1420 N N . GLU B 1 31 ? 0.908 -14.945 -19.844 1 93.94 31 GLU B N 1
ATOM 1421 C CA . GLU B 1 31 ? 0.949 -13.484 -19.906 1 93.94 31 GLU B CA 1
ATOM 1422 C C . GLU B 1 31 ? -0.298 -12.875 -19.266 1 93.94 31 GLU B C 1
ATOM 1424 O O . GLU B 1 31 ? -0.415 -11.648 -19.172 1 93.94 31 GLU B O 1
ATOM 1429 N N . TRP B 1 32 ? -1.206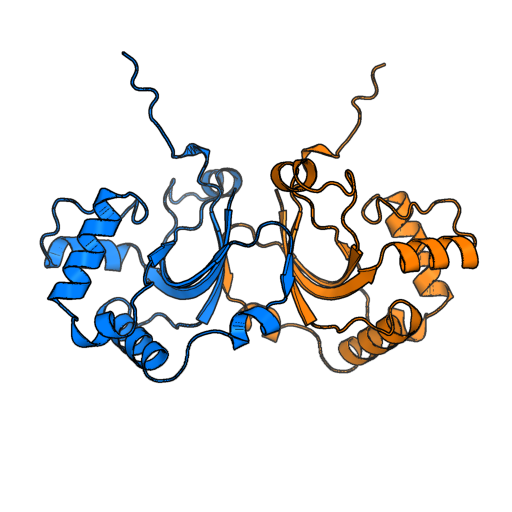 -13.703 -18.797 1 93.31 32 TRP B N 1
ATOM 1430 C CA . TRP B 1 32 ? -2.447 -13.227 -18.188 1 93.31 32 TRP B CA 1
ATOM 1431 C C . TRP B 1 32 ? -2.977 -14.227 -17.172 1 93.31 32 TRP B C 1
ATOM 1433 O O . TRP B 1 32 ? -4.004 -14.867 -17.391 1 93.31 32 TRP B O 1
ATOM 1443 N N . LEU B 1 33 ? -2.395 -14.203 -16.016 1 95.38 33 LEU B N 1
ATOM 1444 C CA . LEU B 1 33 ? -2.703 -15.188 -14.977 1 95.38 33 LEU B CA 1
ATOM 1445 C C . LEU B 1 33 ? -4.078 -14.93 -14.367 1 95.38 33 LEU B C 1
ATOM 1447 O O . LEU B 1 33 ? -4.719 -15.852 -13.859 1 95.38 33 LEU B O 1
ATOM 1451 N N . ILE B 1 34 ? -4.5 -13.688 -14.422 1 94.19 34 ILE B N 1
ATOM 1452 C CA . ILE B 1 34 ? -5.699 -13.32 -13.68 1 94.19 34 ILE B CA 1
ATOM 1453 C C . ILE B 1 34 ? -6.93 -13.516 -14.562 1 94.19 34 ILE B C 1
ATOM 1455 O O . ILE B 1 34 ? -8.055 -13.258 -14.133 1 94.19 34 ILE B O 1
ATOM 1459 N N . SER B 1 35 ? -6.73 -13.961 -15.789 1 93.56 35 SER B N 1
ATOM 1460 C CA . SER B 1 35 ? -7.914 -14.375 -16.547 1 93.56 35 SER B CA 1
ATOM 1461 C C . SER B 1 35 ? -8.609 -15.555 -15.867 1 93.56 35 SER B C 1
ATOM 1463 O O . SER B 1 35 ? -7.953 -16.438 -15.312 1 93.56 35 SER B O 1
ATOM 1465 N N . PRO B 1 36 ? -9.93 -15.633 -16.016 1 95.69 36 PRO B N 1
ATOM 1466 C CA . PRO B 1 36 ? -10.664 -16.688 -15.32 1 95.69 36 PRO B CA 1
ATOM 1467 C C . PRO B 1 36 ? -10.195 -18.094 -15.711 1 95.69 36 PRO B C 1
ATOM 1469 O O . PRO B 1 36 ? -9.961 -18.938 -14.844 1 95.69 36 PRO B O 1
ATOM 1472 N N . ALA B 1 37 ? -10 -18.359 -16.984 1 97.25 37 ALA B N 1
ATOM 1473 C CA . ALA B 1 37 ? -9.602 -19.688 -17.453 1 97.25 37 ALA B CA 1
ATOM 1474 C C . ALA B 1 37 ? -8.203 -20.047 -16.953 1 97.25 37 ALA B C 1
ATOM 1476 O O . ALA B 1 37 ? -7.973 -21.172 -16.5 1 97.25 37 ALA B O 1
ATOM 1477 N N . THR B 1 38 ? -7.289 -19.109 -17.078 1 97.69 38 THR B N 1
ATOM 1478 C CA . THR B 1 38 ? -5.922 -19.359 -16.641 1 97.69 38 THR B CA 1
ATOM 1479 C C . THR B 1 38 ? -5.871 -19.578 -15.125 1 97.69 38 THR B C 1
ATOM 1481 O O . THR B 1 38 ? -5.227 -20.531 -14.656 1 97.69 38 THR B O 1
ATOM 1484 N N . THR B 1 39 ? -6.57 -18.75 -14.375 1 98.19 39 THR B N 1
ATOM 1485 C CA . THR B 1 39 ? -6.613 -18.859 -12.922 1 98.19 39 THR B CA 1
ATOM 1486 C C . THR B 1 39 ? -7.141 -20.234 -12.5 1 98.19 39 THR B C 1
ATOM 1488 O O . THR B 1 39 ? -6.516 -20.922 -11.688 1 98.19 39 THR B O 1
ATOM 1491 N N . GLU B 1 40 ? -8.211 -20.562 -13.047 1 98.31 40 GLU B N 1
ATOM 1492 C CA . GLU B 1 40 ? -8.82 -21.844 -12.703 1 98.31 40 GLU B CA 1
ATOM 1493 C C . GLU B 1 40 ? -7.883 -23.016 -13.031 1 98.31 40 GLU B C 1
ATOM 1495 O O . GLU B 1 40 ? -7.695 -23.922 -12.219 1 98.31 40 GLU B O 1
ATOM 1500 N N . CYS B 1 41 ? -7.34 -22.969 -14.18 1 98.75 41 CYS B N 1
ATOM 1501 C CA . CYS B 1 41 ? -6.445 -24.016 -14.656 1 98.75 41 CYS B CA 1
ATOM 1502 C C . CYS B 1 41 ? -5.242 -24.172 -13.727 1 98.75 41 CYS B C 1
ATOM 1504 O O . CYS B 1 41 ? -4.902 -25.281 -13.32 1 98.75 41 CYS B O 1
ATOM 1506 N N . LEU B 1 42 ? -4.652 -23.094 -13.367 1 98.81 42 LEU B N 1
ATOM 1507 C CA . LEU B 1 42 ? -3.455 -23.109 -12.539 1 98.81 42 LEU B CA 1
ATOM 1508 C C . LEU B 1 42 ? -3.783 -23.547 -11.117 1 98.81 42 LEU B C 1
ATOM 1510 O O . LEU B 1 42 ? -3.035 -24.312 -10.516 1 98.81 42 LEU B O 1
ATOM 1514 N N . LEU B 1 43 ? -4.824 -23.062 -10.555 1 98.75 43 LEU B N 1
ATOM 1515 C CA . LEU B 1 43 ? -5.195 -23.469 -9.203 1 98.75 43 LEU B CA 1
ATOM 1516 C C . LEU B 1 43 ? -5.516 -24.953 -9.148 1 98.75 43 LEU B C 1
ATOM 1518 O O . LEU B 1 43 ? -5.117 -25.656 -8.211 1 98.75 43 LEU B O 1
ATOM 1522 N N . ASP B 1 44 ? -6.266 -25.453 -10.117 1 98.69 44 ASP B N 1
ATOM 1523 C CA . ASP B 1 44 ? -6.547 -26.891 -10.195 1 98.69 44 ASP B CA 1
ATOM 1524 C C . ASP B 1 44 ? -5.254 -27.703 -10.266 1 98.69 44 ASP B C 1
ATOM 1526 O O . ASP B 1 44 ? -5.133 -28.734 -9.617 1 98.69 44 ASP B O 1
ATOM 1530 N N . ASN B 1 45 ? -4.363 -27.266 -11.086 1 98.88 45 ASN B N 1
ATOM 1531 C CA . ASN B 1 45 ? -3.066 -27.922 -11.211 1 98.88 45 ASN B CA 1
ATOM 1532 C C . ASN B 1 45 ? -2.324 -27.953 -9.883 1 98.88 45 ASN B C 1
ATOM 1534 O O . ASN B 1 45 ? -1.757 -28.984 -9.508 1 98.88 45 ASN B O 1
ATOM 1538 N N . PHE B 1 46 ? -2.314 -26.797 -9.133 1 98.88 46 PHE B N 1
ATOM 1539 C CA . PHE B 1 46 ? -1.663 -26.734 -7.824 1 98.88 46 PHE B CA 1
ATOM 1540 C C . PHE B 1 46 ? -2.316 -27.703 -6.848 1 98.88 46 PHE B C 1
ATOM 1542 O O . PHE B 1 46 ? -1.629 -28.344 -6.047 1 98.88 46 PHE B O 1
ATOM 1549 N N . HIS B 1 47 ? -3.633 -27.797 -6.977 1 98.81 47 HIS B N 1
ATOM 1550 C CA . HIS B 1 47 ? -4.328 -28.734 -6.098 1 98.81 47 HIS B CA 1
ATOM 1551 C C . HIS B 1 47 ? -3.93 -30.172 -6.402 1 98.81 47 HIS B C 1
ATOM 1553 O O . HIS B 1 47 ? -3.875 -31 -5.496 1 98.81 47 HIS B O 1
ATOM 1559 N N . THR B 1 48 ? -3.703 -30.469 -7.57 1 98.75 48 THR B N 1
ATOM 1560 C CA . THR B 1 48 ? -3.299 -31.812 -7.984 1 98.75 48 THR B CA 1
ATOM 1561 C C . THR B 1 48 ? -1.853 -32.094 -7.586 1 98.75 48 THR B C 1
ATOM 1563 O O . THR B 1 48 ? -1.548 -33.156 -7.027 1 98.75 48 THR B O 1
ATOM 1566 N N . LEU B 1 49 ? -0.944 -31.156 -7.836 1 98.75 49 LEU B N 1
ATOM 1567 C CA . LEU B 1 49 ? 0.487 -31.359 -7.633 1 98.75 49 LEU B CA 1
ATOM 1568 C C . LEU B 1 49 ? 0.849 -31.219 -6.156 1 98.75 49 LEU B C 1
ATOM 1570 O O . LEU B 1 49 ? 1.755 -31.906 -5.672 1 98.75 49 LEU B O 1
ATOM 1574 N N . TYR B 1 50 ? 0.22 -30.297 -5.469 1 98.56 50 TYR B N 1
ATOM 1575 C CA . TYR B 1 50 ? 0.612 -29.906 -4.117 1 98.56 50 TYR B CA 1
ATOM 1576 C C . TYR B 1 50 ? -0.59 -29.906 -3.182 1 98.56 50 TYR B C 1
ATOM 1578 O O . TYR B 1 50 ? -0.857 -28.906 -2.508 1 98.56 50 TYR B O 1
ATOM 1586 N N . PRO B 1 51 ? -1.314 -30.953 -3.045 1 98.56 51 PRO B N 1
ATOM 1587 C CA . PRO B 1 51 ? -2.561 -30.969 -2.277 1 98.56 51 PRO B CA 1
ATOM 1588 C C . PRO B 1 51 ? -2.352 -30.641 -0.803 1 98.56 51 PRO B C 1
ATOM 1590 O O . PRO B 1 51 ? -3.195 -29.969 -0.194 1 98.56 51 PRO B O 1
ATOM 1593 N N . ASP B 1 52 ? -1.289 -31.031 -0.176 1 98.25 52 ASP B N 1
ATOM 1594 C CA . ASP B 1 52 ? -1.047 -30.781 1.241 1 98.25 52 ASP B CA 1
ATOM 1595 C C . ASP B 1 52 ? -0.86 -29.281 1.508 1 98.25 52 ASP B C 1
ATOM 1597 O O . ASP B 1 52 ? -1.345 -28.766 2.514 1 98.25 52 ASP B O 1
ATOM 1601 N N . GLN B 1 53 ? -0.079 -28.625 0.674 1 98.38 53 GLN B N 1
ATOM 1602 C CA . GLN B 1 53 ? 0.117 -27.188 0.803 1 98.38 53 GLN B CA 1
ATOM 1603 C C . GLN B 1 53 ? -1.186 -26.438 0.559 1 98.38 53 GLN B C 1
ATOM 1605 O O . GLN B 1 53 ? -1.539 -25.531 1.321 1 98.38 53 GLN B O 1
ATOM 1610 N N . MET B 1 54 ? -1.967 -26.859 -0.473 1 98.62 54 MET B N 1
ATOM 1611 C CA . MET B 1 54 ? -3.146 -26.125 -0.911 1 98.62 54 MET B CA 1
ATOM 1612 C C . MET B 1 54 ? -4.254 -26.188 0.136 1 98.62 54 MET B C 1
ATOM 1614 O O . MET B 1 54 ? -5.086 -25.281 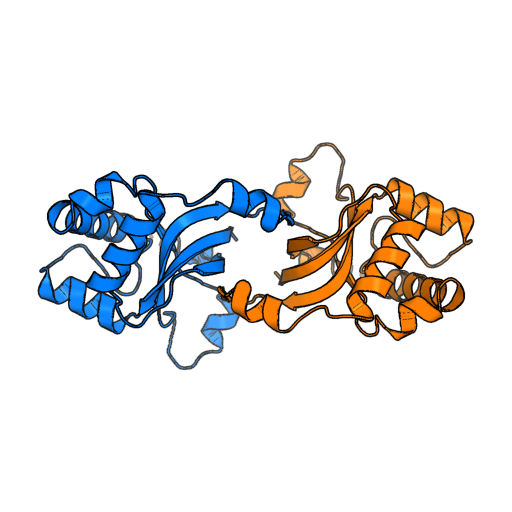0.229 1 98.62 54 MET B O 1
ATOM 1618 N N . LYS B 1 55 ? -4.227 -27.188 0.957 1 97.88 55 LYS B N 1
ATOM 1619 C CA . LYS B 1 55 ? -5.164 -27.297 2.07 1 97.88 55 LYS B CA 1
ATOM 1620 C C . LYS B 1 55 ? -5.051 -26.109 3.006 1 97.88 55 LYS B C 1
ATOM 1622 O O . LYS B 1 55 ? -6.035 -25.703 3.633 1 97.88 55 LYS B O 1
ATOM 1627 N N . HIS B 1 56 ? -3.914 -25.578 3.152 1 97.44 56 HIS B N 1
ATOM 1628 C CA . HIS B 1 56 ? -3.658 -24.484 4.086 1 97.44 56 HIS B CA 1
ATOM 1629 C C . HIS B 1 56 ? -3.605 -23.141 3.367 1 97.44 56 HIS B C 1
ATOM 1631 O O . HIS B 1 56 ? -3.266 -22.125 3.971 1 97.44 56 HIS B O 1
ATOM 1637 N N . LEU B 1 57 ? -3.871 -23.141 2.076 1 97.62 57 LEU B N 1
ATOM 1638 C CA . LEU B 1 57 ? -3.895 -21.938 1.262 1 97.62 57 LEU B CA 1
ATOM 1639 C C . LEU B 1 57 ? -5.238 -21.781 0.555 1 97.62 57 LEU B C 1
ATOM 1641 O O . LEU B 1 57 ? -5.285 -21.609 -0.666 1 97.62 57 LEU B O 1
ATOM 1645 N N . PRO B 1 58 ? -6.34 -21.734 1.326 1 96.44 58 PRO B N 1
ATOM 1646 C CA . PRO B 1 58 ? -7.672 -21.75 0.716 1 96.44 58 PRO B CA 1
ATOM 1647 C C . PRO B 1 58 ? -7.969 -20.484 -0.086 1 96.44 58 PRO B C 1
ATOM 1649 O O . PRO B 1 58 ? -8.82 -20.5 -0.977 1 96.44 58 PRO B O 1
ATOM 1652 N N . ASN B 1 59 ? -7.293 -19.422 0.147 1 95.88 59 ASN B N 1
ATOM 1653 C CA . ASN B 1 59 ? -7.594 -18.156 -0.523 1 95.88 59 ASN B CA 1
ATOM 1654 C C . ASN B 1 59 ? -6.477 -17.75 -1.479 1 95.88 59 ASN B C 1
ATOM 1656 O O . ASN B 1 59 ? -6.316 -16.562 -1.79 1 95.88 59 ASN B O 1
ATOM 1660 N N . LEU B 1 60 ? -5.664 -18.703 -1.869 1 98.31 60 LEU B N 1
ATOM 1661 C CA . LEU B 1 60 ? -4.559 -18.406 -2.771 1 98.31 60 LEU B CA 1
ATOM 1662 C C . LEU B 1 60 ? -5.066 -17.766 -4.055 1 98.31 60 LEU B C 1
ATOM 1664 O O . LEU B 1 60 ? -6.055 -18.219 -4.637 1 98.31 60 LEU B O 1
ATOM 1668 N N . ARG B 1 61 ? -4.41 -16.719 -4.5 1 97.44 61 ARG B N 1
ATOM 1669 C CA . ARG B 1 61 ? -4.828 -16.078 -5.742 1 97.44 61 ARG B CA 1
ATOM 1670 C C . ARG B 1 61 ? -3.635 -15.453 -6.461 1 97.44 61 ARG B C 1
ATOM 1672 O O . ARG B 1 61 ? -2.574 -15.258 -5.863 1 97.44 61 ARG B O 1
ATOM 1679 N N . PHE B 1 62 ? -3.822 -15.203 -7.711 1 98.31 62 PHE B N 1
ATOM 1680 C CA . PHE B 1 62 ? -2.824 -14.539 -8.539 1 98.31 62 PHE B CA 1
ATOM 1681 C C . PHE B 1 62 ? -3.158 -13.062 -8.711 1 98.31 62 PHE B C 1
ATOM 1683 O O . PHE B 1 62 ? -4.328 -12.695 -8.852 1 98.31 62 PHE B O 1
ATOM 1690 N N . VAL B 1 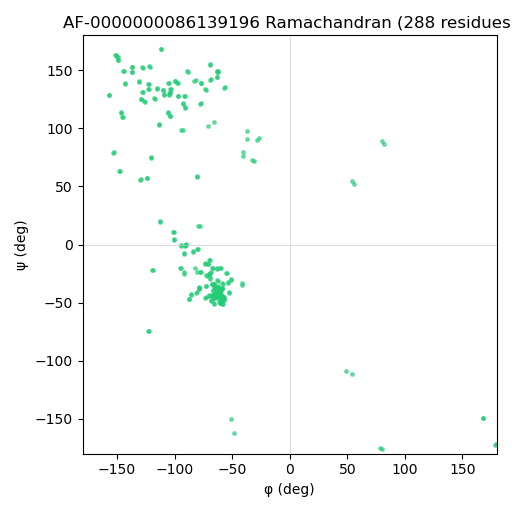63 ? -2.146 -12.234 -8.68 1 96.56 63 VAL B N 1
ATOM 1691 C CA . VAL B 1 63 ? -2.287 -10.797 -8.883 1 96.56 63 VAL B CA 1
ATOM 1692 C C . VAL B 1 63 ? -1.265 -10.312 -9.906 1 96.56 63 VAL B C 1
ATOM 1694 O O . VAL B 1 63 ? -0.131 -10.797 -9.938 1 96.56 63 VAL B O 1
ATOM 1697 N N . GLU B 1 64 ? -1.678 -9.438 -10.734 1 94.94 64 GLU B N 1
ATOM 1698 C CA . GLU B 1 64 ? -0.775 -8.844 -11.719 1 94.94 64 GLU B CA 1
ATOM 1699 C C . GLU B 1 64 ? -0.797 -7.32 -11.633 1 94.94 64 GLU B C 1
ATOM 1701 O O . GLU B 1 64 ? -1.866 -6.707 -11.656 1 94.94 64 GLU B O 1
ATOM 1706 N N . GLN B 1 65 ? 0.413 -6.789 -11.406 1 94.25 65 GLN B N 1
ATOM 1707 C CA . GLN B 1 65 ? 0.498 -5.336 -11.43 1 94.25 65 GLN B CA 1
ATOM 1708 C C . GLN B 1 65 ? 0.281 -4.793 -12.844 1 94.25 65 GLN B C 1
ATOM 1710 O O . GLN B 1 65 ? 0.708 -5.406 -13.82 1 94.25 65 GLN B O 1
ATOM 1715 N N . PHE B 1 66 ? -0.406 -3.668 -12.898 1 88.88 66 PHE B N 1
ATOM 1716 C CA . PHE B 1 66 ? -0.714 -3.068 -14.195 1 88.88 66 PHE B CA 1
ATOM 1717 C C . PHE B 1 66 ? -0.987 -1.577 -14.047 1 88.88 66 PHE B C 1
ATOM 1719 O O . PHE B 1 66 ? -1.713 -1.159 -13.141 1 88.88 66 PHE B O 1
ATOM 1726 N N . ASP B 1 67 ? -0.319 -0.853 -14.828 1 82.12 67 ASP B N 1
ATOM 1727 C CA . ASP B 1 67 ? -0.586 0.57 -15.023 1 82.12 67 ASP B CA 1
ATOM 1728 C C . ASP B 1 67 ? -0.316 0.988 -16.469 1 82.12 67 ASP B C 1
ATOM 1730 O O . ASP B 1 67 ? 0.832 0.982 -16.906 1 82.12 67 ASP B O 1
ATOM 1734 N N . PRO B 1 68 ? -1.424 1.291 -17.172 1 78 68 PRO B N 1
ATOM 1735 C CA . PRO B 1 68 ? -1.238 1.65 -18.594 1 78 68 PRO B CA 1
ATOM 1736 C C . PRO B 1 68 ? -0.23 2.781 -18.781 1 78 68 PRO B C 1
ATOM 1738 O O . PRO B 1 68 ? 0.432 2.854 -19.812 1 78 68 PRO B O 1
ATOM 1741 N N . GLU B 1 69 ? -0.184 3.67 -17.812 1 74.75 69 GLU B N 1
ATOM 1742 C CA . GLU B 1 69 ? 0.755 4.781 -17.922 1 74.75 69 GLU B CA 1
ATOM 1743 C C . GLU B 1 69 ? 2.197 4.305 -17.781 1 74.75 69 GLU B C 1
ATOM 1745 O O . GLU B 1 69 ? 3.121 4.93 -18.297 1 74.75 69 GLU B O 1
ATOM 1750 N N . GLU B 1 70 ? 2.355 3.266 -17.047 1 69.06 70 GLU B N 1
ATOM 1751 C CA . GLU B 1 70 ? 3.689 2.715 -16.828 1 69.06 70 GLU B CA 1
ATOM 1752 C C . GLU B 1 70 ? 4.082 1.76 -17.953 1 69.06 70 GLU B C 1
ATOM 1754 O O . GLU B 1 70 ? 5.266 1.627 -18.281 1 69.06 70 GLU B O 1
ATOM 1759 N N . GLU B 1 71 ? 3.199 0.941 -18.375 1 61.88 71 GLU B N 1
ATOM 1760 C CA . GLU B 1 71 ? 3.49 -0.036 -19.422 1 61.88 71 GLU B CA 1
ATOM 1761 C C . GLU B 1 71 ? 3.932 0.649 -20.703 1 61.88 71 GLU B C 1
ATOM 1763 O O . GLU B 1 71 ? 4.762 0.116 -21.453 1 61.88 71 GLU B O 1
ATOM 1768 N N . SER B 1 72 ? 3.305 1.716 -20.969 1 57.41 72 SER B N 1
ATOM 1769 C CA . SER B 1 72 ? 3.736 2.406 -22.172 1 57.41 72 SER B CA 1
ATOM 1770 C C . SER B 1 72 ? 5.203 2.807 -22.094 1 57.41 72 SER B C 1
ATOM 1772 O O . SER B 1 72 ? 5.867 2.973 -23.125 1 57.41 72 SER B O 1
ATOM 1774 N N . SER B 1 73 ? 5.676 2.855 -20.906 1 49.09 73 SER B N 1
ATOM 1775 C CA . SER B 1 73 ? 7.039 3.365 -20.797 1 49.09 73 SER B CA 1
ATOM 1776 C C . SER B 1 73 ? 8.062 2.234 -20.859 1 49.09 73 SER B C 1
ATOM 1778 O O . SER B 1 73 ? 9.258 2.48 -21.031 1 49.09 73 SER B O 1
ATOM 1780 N N . THR B 1 74 ? 7.711 1.08 -20.516 1 50.78 74 THR B N 1
ATOM 1781 C CA . THR B 1 74 ? 8.75 0.057 -20.469 1 50.78 74 THR B CA 1
ATOM 1782 C C . THR B 1 74 ? 8.852 -0.667 -21.812 1 50.78 74 THR B C 1
ATOM 1784 O O . THR B 1 74 ? 7.848 -0.811 -22.516 1 50.78 74 THR B O 1
ATOM 1787 N N . ALA B 1 75 ? 9.984 -0.723 -22.297 1 47.03 75 ALA B N 1
ATOM 1788 C CA . ALA B 1 75 ? 10.406 -1.361 -23.547 1 47.03 75 ALA B CA 1
ATOM 1789 C C . ALA B 1 75 ? 9.898 -2.799 -23.625 1 47.03 75 ALA B C 1
ATOM 1791 O O . ALA B 1 75 ? 9.961 -3.428 -24.688 1 47.03 75 ALA B O 1
ATOM 1792 N N . ASN B 1 76 ? 9.742 -3.414 -22.531 1 50.12 76 ASN B N 1
ATOM 1793 C CA . ASN B 1 76 ? 9.617 -4.867 -22.594 1 50.12 76 ASN B CA 1
ATOM 1794 C C . ASN B 1 76 ? 8.211 -5.285 -23.031 1 50.12 76 ASN B C 1
ATOM 1796 O O . ASN B 1 76 ? 7.895 -6.473 -23.062 1 50.12 76 ASN B O 1
ATOM 1800 N N . GLY B 1 77 ? 7.422 -4.277 -23.609 1 51.09 77 GLY B N 1
ATOM 1801 C CA . GLY B 1 77 ? 6.082 -4.652 -24.031 1 51.09 77 GLY B CA 1
ATOM 1802 C C . GLY B 1 77 ? 5.098 -4.73 -22.875 1 51.09 77 GLY B C 1
ATOM 1803 O O . GLY B 1 77 ? 5.43 -4.363 -21.75 1 51.09 77 GLY B O 1
ATOM 1804 N N . PRO B 1 78 ? 3.736 -5.207 -23.125 1 56.09 78 PRO B N 1
ATOM 1805 C CA . PRO B 1 78 ? 2.557 -5.004 -22.266 1 56.09 78 PRO B CA 1
ATOM 1806 C C . PRO B 1 78 ? 2.609 -5.816 -20.984 1 56.09 78 PRO B C 1
ATOM 1808 O O . PRO B 1 78 ? 1.879 -5.523 -20.031 1 56.09 78 PRO B O 1
ATOM 1811 N N . SER B 1 79 ? 3.57 -6.891 -21 1 66.38 79 SER B N 1
ATOM 1812 C CA . SER B 1 79 ? 3.398 -7.727 -19.812 1 66.38 79 SER B CA 1
ATOM 1813 C C . SER B 1 79 ? 4.488 -7.453 -18.781 1 66.38 79 SER B C 1
ATOM 1815 O O . SER B 1 79 ? 5.66 -7.293 -19.141 1 66.38 79 SER B O 1
ATOM 1817 N N . GLN B 1 80 ? 4.191 -7.301 -17.594 1 86.62 80 GLN B N 1
ATOM 1818 C CA . GLN B 1 80 ? 5.07 -7.148 -16.438 1 86.62 80 GLN B CA 1
ATOM 1819 C C . GLN B 1 80 ? 5.918 -8.398 -16.234 1 86.62 80 GLN B C 1
ATOM 1821 O O . GLN B 1 80 ? 5.508 -9.508 -16.594 1 86.62 80 GLN B O 1
ATOM 1826 N N . PRO B 1 81 ? 7.098 -8.367 -15.719 1 93.75 81 PRO B N 1
ATOM 1827 C CA . PRO B 1 81 ? 8.07 -9.461 -15.68 1 93.75 81 PRO B CA 1
ATOM 1828 C C . PRO B 1 81 ? 7.652 -10.586 -14.727 1 93.75 81 PRO B C 1
ATOM 1830 O O . PRO B 1 81 ? 8.242 -11.664 -14.75 1 93.75 81 PRO B O 1
ATOM 1833 N N . PHE B 1 82 ? 6.695 -10.391 -13.875 1 97.06 82 PHE B N 1
ATOM 1834 C CA . PHE B 1 82 ? 6.219 -11.406 -12.945 1 97.06 82 PHE B CA 1
ATOM 1835 C C . PHE B 1 82 ? 4.746 -11.188 -12.609 1 97.06 82 PHE B C 1
ATOM 1837 O O . PHE B 1 82 ? 4.184 -10.141 -12.93 1 97.06 82 PHE B O 1
ATOM 1844 N N . ALA B 1 83 ? 4.172 -12.18 -12.086 1 97.31 83 ALA B N 1
ATOM 1845 C CA . ALA B 1 83 ? 2.92 -12.102 -11.336 1 97.31 83 ALA B CA 1
ATOM 1846 C C . ALA B 1 83 ? 3.141 -12.391 -9.859 1 97.31 83 ALA B C 1
ATOM 1848 O O . ALA B 1 83 ? 4.238 -12.781 -9.453 1 97.31 83 ALA B O 1
ATOM 1849 N N . TYR B 1 84 ? 2.139 -12.109 -9.086 1 98.38 84 TYR B 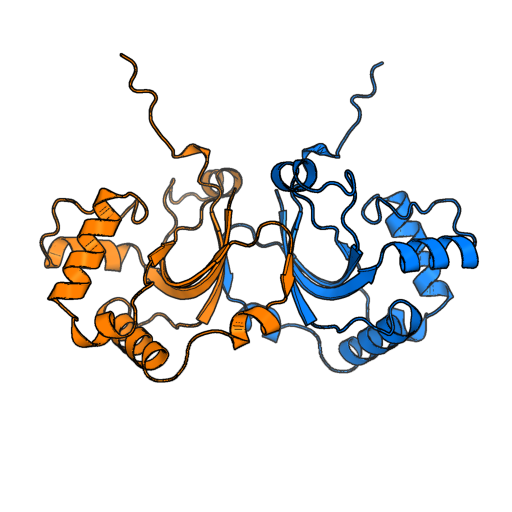N 1
ATOM 1850 C CA . TYR B 1 84 ? 2.195 -12.438 -7.668 1 98.38 84 TYR B CA 1
ATOM 1851 C C . TYR B 1 84 ? 1.33 -13.648 -7.355 1 98.38 84 TYR B C 1
ATOM 1853 O O . TYR B 1 84 ? 0.23 -13.797 -7.895 1 98.38 84 TYR B O 1
ATOM 1861 N N . VAL B 1 85 ? 1.856 -14.492 -6.512 1 98.81 85 VAL B N 1
ATOM 1862 C CA . VAL B 1 85 ? 1.103 -15.562 -5.859 1 98.81 85 VAL B CA 1
ATOM 1863 C C . VAL B 1 85 ? 0.846 -15.195 -4.398 1 98.81 85 VAL B C 1
ATOM 1865 O O . VAL B 1 85 ? 1.778 -15.125 -3.596 1 98.81 85 VAL B O 1
ATOM 1868 N N . ALA B 1 86 ? -0.425 -14.992 -4.09 1 97.94 86 ALA B N 1
ATOM 1869 C CA . ALA B 1 86 ? -0.732 -14.375 -2.799 1 97.94 86 ALA B CA 1
ATOM 1870 C C . ALA B 1 86 ? -1.656 -15.266 -1.975 1 97.94 86 ALA B C 1
ATOM 1872 O O . ALA B 1 86 ? -2.662 -15.766 -2.482 1 97.94 86 ALA B O 1
ATOM 1873 N N . ASP B 1 87 ? -1.291 -15.43 -0.682 1 97.06 87 ASP B N 1
ATOM 1874 C CA . ASP B 1 87 ? -2.176 -16.156 0.225 1 97.06 87 ASP B CA 1
ATOM 1875 C C . ASP B 1 87 ? -3.074 -15.195 1 1 97.06 87 ASP B C 1
ATOM 1877 O O . ASP B 1 87 ? -4.082 -15.602 1.578 1 97.06 87 ASP B O 1
ATOM 1881 N N . VAL B 1 88 ? -2.736 -13.969 1.096 1 96.31 88 VAL B N 1
ATOM 1882 C CA . VAL B 1 88 ? -3.549 -12.883 1.621 1 96.31 88 VAL B CA 1
ATOM 1883 C C . VAL B 1 88 ? -3.588 -11.734 0.612 1 96.31 88 VAL B C 1
ATOM 1885 O O . VAL B 1 88 ? -2.555 -11.352 0.058 1 96.31 88 VAL B O 1
ATOM 1888 N N . CYS B 1 89 ? -4.727 -11.273 0.35 1 95.5 89 CYS B N 1
ATOM 1889 C CA . CYS B 1 89 ? -4.914 -10.164 -0.579 1 95.5 89 CYS B CA 1
ATOM 1890 C C . CYS B 1 89 ? -6.086 -9.281 -0.15 1 95.5 89 CYS B C 1
ATOM 1892 O O . CYS B 1 89 ? -7.238 -9.711 -0.192 1 95.5 89 CYS B O 1
ATOM 1894 N N . VAL B 1 90 ? -5.785 -8.039 0.238 1 95 90 VAL B N 1
ATOM 1895 C CA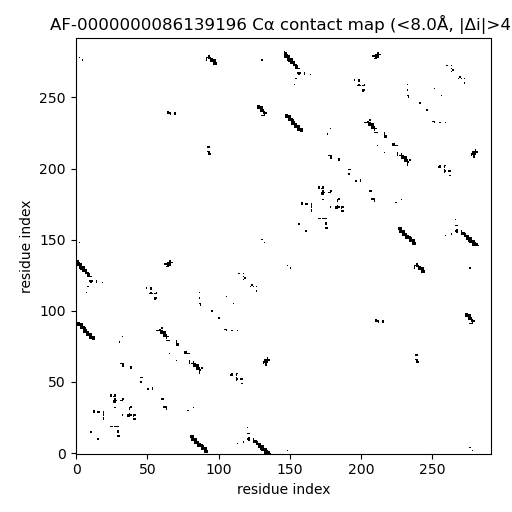 . VAL B 1 90 ? -6.793 -7.094 0.702 1 95 90 VAL B CA 1
ATOM 1896 C C . VAL B 1 90 ? -6.848 -5.891 -0.237 1 95 90 VAL B C 1
ATOM 1898 O O . VAL B 1 90 ? -5.824 -5.258 -0.501 1 95 90 VAL B O 1
ATOM 1901 N N . GLU B 1 91 ? -8.062 -5.629 -0.731 1 94.44 91 GLU B N 1
ATOM 1902 C CA . GLU B 1 91 ? -8.227 -4.441 -1.565 1 94.44 91 GLU B CA 1
ATOM 1903 C C . GLU B 1 91 ? -8.172 -3.166 -0.727 1 94.44 91 GLU B C 1
ATOM 1905 O O . GLU B 1 91 ? -8.805 -3.09 0.331 1 94.44 91 GLU B O 1
ATOM 1910 N N . VAL B 1 92 ? -7.414 -2.223 -1.192 1 94.69 92 VAL B N 1
ATOM 1911 C CA . VAL B 1 92 ? -7.324 -0.917 -0.548 1 94.69 92 VAL B CA 1
ATOM 1912 C C . VAL B 1 92 ? -8.117 0.112 -1.354 1 94.69 92 VAL B C 1
ATOM 1914 O O . VAL B 1 92 ? -7.68 0.539 -2.426 1 94.69 92 VAL B O 1
ATOM 1917 N N . LYS B 1 93 ? -9.195 0.586 -0.871 1 90.69 93 LYS B N 1
ATOM 1918 C CA . LYS B 1 93 ? -10.039 1.528 -1.599 1 90.69 93 LYS B CA 1
ATOM 1919 C C . LYS B 1 93 ? -9.586 2.967 -1.366 1 90.69 93 LYS B C 1
ATOM 1921 O O . LYS B 1 93 ? -9.523 3.764 -2.305 1 90.69 93 LYS B O 1
ATOM 1926 N N . LEU B 1 94 ? -9.344 3.33 -0.167 1 92.62 94 LEU B N 1
ATOM 1927 C CA . LEU B 1 94 ? -8.867 4.664 0.193 1 92.62 94 LEU B CA 1
ATOM 1928 C C . LEU B 1 94 ? -7.551 4.586 0.952 1 92.62 94 LEU B C 1
ATOM 1930 O O . LEU B 1 94 ? -6.484 4.824 0.379 1 92.62 94 LEU B O 1
ATOM 1934 N N . GLY B 1 95 ? -7.594 4.18 2.188 1 94.94 95 GLY B N 1
ATOM 1935 C CA . GLY B 1 95 ? -6.402 4.027 3.01 1 94.94 95 GLY B CA 1
ATOM 1936 C C . GLY B 1 95 ? -6.484 2.852 3.965 1 94.94 95 GLY B C 1
ATOM 1937 O O . GLY B 1 95 ? -7.578 2.461 4.383 1 94.94 95 GLY B O 1
ATOM 1938 N N . ILE B 1 96 ? -5.383 2.316 4.234 1 96.06 96 ILE B N 1
ATOM 1939 C CA . ILE B 1 96 ? -5.344 1.202 5.172 1 96.06 96 ILE B CA 1
ATOM 1940 C C . ILE B 1 96 ? -4.074 1.289 6.023 1 96.06 96 ILE B C 1
ATOM 1942 O O . ILE B 1 96 ? -3.012 1.665 5.523 1 96.06 96 ILE B O 1
ATOM 1946 N N . ASN B 1 97 ? -4.207 1.016 7.34 1 96.38 97 ASN B N 1
ATOM 1947 C CA . ASN B 1 97 ? -3.061 0.838 8.227 1 96.38 97 ASN B CA 1
ATOM 1948 C C . ASN B 1 97 ? -2.418 -0.533 8.039 1 96.38 97 ASN B C 1
ATOM 1950 O O . ASN B 1 97 ? -3.059 -1.561 8.266 1 96.38 97 ASN B O 1
ATOM 1954 N N . ILE B 1 98 ? -1.19 -0.604 7.707 1 95.56 98 ILE B N 1
ATOM 1955 C CA . ILE B 1 98 ? -0.521 -1.829 7.285 1 95.56 98 ILE B CA 1
ATOM 1956 C C . ILE B 1 98 ? -0.401 -2.785 8.469 1 95.56 98 ILE B C 1
ATOM 1958 O O . ILE B 1 98 ? -0.719 -3.971 8.352 1 95.56 98 ILE B O 1
ATOM 1962 N N . ASP B 1 99 ? 0.049 -2.316 9.617 1 91.56 99 ASP B N 1
ATOM 1963 C CA . ASP B 1 99 ? 0.263 -3.178 10.773 1 91.56 99 ASP B CA 1
ATOM 1964 C C . ASP B 1 99 ? -1.055 -3.766 11.273 1 91.56 99 ASP B C 1
ATOM 1966 O O . ASP B 1 99 ? -1.101 -4.922 11.703 1 91.56 99 ASP B O 1
ATOM 1970 N N . GLU B 1 100 ? -2.07 -2.979 11.219 1 89.5 100 GLU B N 1
ATOM 1971 C CA . GLU B 1 100 ? -3.381 -3.467 11.641 1 89.5 100 GLU B CA 1
ATOM 1972 C C . GLU B 1 100 ? -3.887 -4.566 10.711 1 89.5 100 GLU B C 1
ATOM 1974 O O . GLU B 1 100 ? -4.555 -5.504 11.148 1 89.5 100 GLU B O 1
ATOM 1979 N N . SER B 1 101 ? -3.555 -4.469 9.438 1 88.38 101 SER B N 1
ATOM 1980 C CA . SER B 1 101 ? -4.02 -5.43 8.445 1 88.38 101 SER B CA 1
ATOM 1981 C C . SER B 1 101 ? -3.166 -6.695 8.461 1 88.38 101 SER B C 1
ATOM 1983 O O . SER B 1 101 ? -3.688 -7.801 8.312 1 88.38 101 SER B O 1
ATOM 1985 N N . ARG B 1 102 ? -1.867 -6.566 8.586 1 87.94 102 ARG B N 1
ATOM 1986 C CA . ARG B 1 102 ? -0.946 -7.699 8.609 1 87.94 102 ARG B CA 1
ATOM 1987 C C . ARG B 1 102 ? -1.214 -8.602 9.812 1 87.94 102 ARG B C 1
ATOM 1989 O O . ARG B 1 102 ? -1 -9.812 9.75 1 87.94 102 ARG B O 1
ATOM 1996 N N . GLY B 1 103 ? -1.474 -8.062 10.945 1 73.81 103 GLY B N 1
ATOM 1997 C CA . GLY B 1 103 ? -1.688 -8.812 12.172 1 73.81 103 GLY B CA 1
ATOM 1998 C C . GLY B 1 103 ? -2.779 -9.859 12.047 1 73.81 103 GLY B C 1
ATOM 1999 O O . GLY B 1 103 ? -2.809 -10.828 12.805 1 73.81 103 GLY B O 1
ATOM 2000 N N . LYS B 1 104 ? -3.566 -9.617 11.203 1 67.75 104 LYS B N 1
ATOM 2001 C CA . LYS B 1 104 ? -4.695 -10.531 11.062 1 67.75 104 LYS B CA 1
ATOM 2002 C C . LYS B 1 104 ? -4.316 -11.734 10.203 1 67.75 104 LYS B C 1
ATOM 2004 O O . LYS B 1 104 ? -5.051 -12.727 10.156 1 67.75 104 LYS B O 1
ATOM 2009 N N . GLY B 1 105 ? -2.922 -11.594 9.594 1 68.31 105 GLY B N 1
ATOM 2010 C CA . GLY B 1 105 ? -2.797 -12.586 8.531 1 68.31 105 GLY B CA 1
ATOM 2011 C C . GLY B 1 105 ? -1.557 -13.445 8.664 1 68.31 105 GLY B C 1
ATOM 2012 O O . GLY B 1 105 ? -0.754 -13.25 9.578 1 68.31 105 GLY B O 1
ATOM 2013 N N . VAL B 1 106 ? -1.368 -14.516 8.297 1 80.44 106 VAL B N 1
ATOM 2014 C CA . VAL B 1 106 ? -0.485 -15.594 7.863 1 80.44 106 VAL B CA 1
ATOM 2015 C C . VAL B 1 106 ? 0.139 -16.266 9.078 1 80.44 106 VAL B C 1
ATOM 2017 O O . VAL B 1 106 ? 1 -15.695 9.75 1 80.44 106 VAL B O 1
ATOM 2020 N N . MET B 1 107 ? -0.394 -17.141 9.578 1 81.31 107 MET B N 1
ATOM 2021 C CA . MET B 1 107 ? 0.166 -17.844 10.734 1 81.31 107 MET B CA 1
ATOM 2022 C C . MET B 1 107 ? 0.342 -19.328 10.438 1 81.31 107 MET B C 1
ATOM 2024 O O . MET B 1 107 ? -0.338 -19.875 9.57 1 81.31 107 MET B O 1
ATOM 2028 N N . GLY B 1 108 ? 1.322 -19.953 11.164 1 90.5 108 GLY B N 1
ATOM 2029 C CA . GLY B 1 108 ? 1.543 -21.375 11.312 1 90.5 108 GLY B CA 1
ATOM 2030 C C . GLY B 1 108 ? 1.536 -22.125 9.992 1 90.5 108 GLY B C 1
ATOM 2031 O O . GLY B 1 108 ? 2.445 -21.953 9.18 1 90.5 108 GLY B O 1
ATOM 2032 N N . ALA B 1 109 ? 0.467 -22.875 9.828 1 94.69 109 ALA B N 1
ATOM 2033 C CA . ALA B 1 109 ? 0.332 -23.812 8.719 1 94.69 109 ALA B CA 1
ATOM 2034 C C . ALA B 1 109 ? 0.231 -23.078 7.387 1 94.69 109 ALA B C 1
ATOM 2036 O O . ALA B 1 109 ? 0.737 -23.547 6.367 1 94.69 109 ALA B O 1
ATOM 2037 N N . GLN B 1 110 ? -0.371 -21.938 7.402 1 96.31 110 GLN B N 1
ATOM 2038 C CA . GLN B 1 110 ? -0.494 -21.141 6.188 1 96.31 110 GLN B CA 1
ATOM 2039 C C . GLN B 1 110 ? 0.865 -20.625 5.734 1 96.31 110 GLN B C 1
ATOM 2041 O O . GLN B 1 110 ? 1.192 -20.672 4.547 1 96.31 110 GLN B O 1
ATOM 2046 N N . TRP B 1 111 ? 1.607 -20.156 6.652 1 95.75 111 TRP B N 1
ATOM 2047 C CA . TRP B 1 111 ? 2.943 -19.656 6.348 1 95.75 111 TRP B CA 1
ATOM 2048 C C . TRP B 1 111 ? 3.818 -20.766 5.758 1 95.75 111 TRP B C 1
ATOM 2050 O O . TRP B 1 111 ? 4.457 -20.562 4.723 1 95.75 111 TRP B O 1
ATOM 2060 N N . GLN B 1 112 ? 3.854 -21.875 6.418 1 97.31 112 GLN B N 1
ATOM 2061 C CA . GLN B 1 112 ? 4.668 -23 5.973 1 97.31 112 GLN B CA 1
ATOM 2062 C C . GLN B 1 112 ? 4.246 -23.469 4.582 1 97.31 112 GLN B C 1
ATOM 2064 O O . GLN B 1 112 ? 5.094 -23.734 3.729 1 97.31 112 GLN B O 1
ATOM 2069 N N . ALA B 1 113 ? 3 -23.531 4.379 1 98.38 113 ALA B N 1
ATOM 2070 C CA . ALA B 1 113 ? 2.467 -23.969 3.094 1 98.38 113 ALA B CA 1
ATOM 2071 C C . ALA B 1 113 ? 2.889 -23.031 1.973 1 98.38 113 ALA B C 1
ATOM 2073 O O . ALA B 1 113 ? 3.279 -23.469 0.891 1 98.38 113 ALA B O 1
ATOM 2074 N N . LEU B 1 114 ? 2.83 -21.75 2.244 1 98.25 114 LEU B N 1
ATOM 2075 C CA . LEU B 1 114 ? 3.225 -20.781 1.229 1 98.25 114 LEU B CA 1
ATOM 2076 C C . LEU B 1 114 ? 4.719 -20.875 0.936 1 98.25 114 LEU B C 1
ATOM 2078 O O . LEU B 1 114 ? 5.133 -20.797 -0.222 1 98.25 114 LEU B O 1
ATOM 2082 N N . MET B 1 115 ? 5.508 -21.078 1.976 1 98 115 MET B N 1
ATOM 2083 C CA . MET B 1 115 ? 6.953 -21.203 1.802 1 98 115 MET B CA 1
ATOM 2084 C C . MET B 1 115 ? 7.297 -22.422 0.954 1 98 115 MET B C 1
ATOM 2086 O O . MET B 1 115 ? 8.141 -22.344 0.061 1 98 115 MET B O 1
ATOM 2090 N N . GLU B 1 116 ? 6.688 -23.438 1.225 1 98.69 116 GLU B N 1
ATOM 2091 C CA . GLU B 1 116 ? 6.938 -24.672 0.479 1 98.69 116 GLU B CA 1
ATOM 2092 C C . GLU B 1 116 ? 6.496 -24.531 -0.976 1 98.69 116 GLU B C 1
ATOM 2094 O O . GLU B 1 116 ? 7.176 -25.016 -1.884 1 98.69 116 GLU B O 1
ATOM 2099 N N . LEU B 1 117 ? 5.352 -23.938 -1.178 1 98.81 117 LEU B N 1
ATOM 2100 C CA . LEU B 1 117 ? 4.906 -23.688 -2.545 1 98.81 117 LEU B CA 1
ATOM 2101 C C . LEU B 1 117 ? 5.914 -22.828 -3.293 1 98.81 117 LEU B C 1
ATOM 2103 O O . LEU B 1 117 ? 6.266 -23.125 -4.438 1 98.81 117 LEU B O 1
ATOM 2107 N N . ARG B 1 118 ? 6.332 -21.75 -2.662 1 98.88 118 ARG B N 1
ATO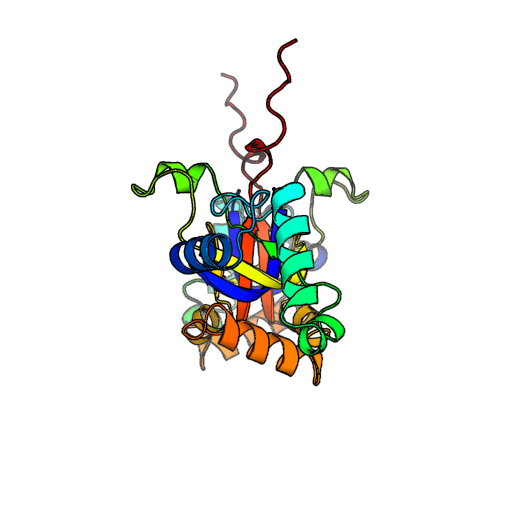M 2108 C CA . ARG B 1 118 ? 7.359 -20.891 -3.246 1 98.88 118 ARG B CA 1
ATOM 2109 C C . ARG B 1 118 ? 8.594 -21.703 -3.631 1 98.88 118 ARG B C 1
ATOM 2111 O O . ARG B 1 118 ? 9.133 -21.531 -4.723 1 98.88 118 ARG B O 1
ATOM 2118 N N . ASP B 1 119 ? 8.984 -22.625 -2.811 1 98.69 119 ASP B N 1
ATOM 2119 C CA . ASP B 1 119 ? 10.164 -23.438 -3.068 1 98.69 119 ASP B CA 1
ATOM 2120 C C . ASP B 1 119 ? 9.977 -24.281 -4.332 1 98.69 119 ASP B C 1
ATOM 2122 O O . ASP B 1 119 ? 10.945 -24.562 -5.039 1 98.69 119 ASP B O 1
ATOM 2126 N N . LYS B 1 120 ? 8.797 -24.656 -4.625 1 98.44 120 LYS B N 1
ATOM 2127 C CA . LYS B 1 120 ? 8.492 -25.531 -5.754 1 98.44 120 LYS B CA 1
ATOM 2128 C C . LYS B 1 120 ? 8.492 -24.75 -7.066 1 98.44 120 LYS B C 1
ATOM 2130 O O . LYS B 1 120 ? 8.953 -25.25 -8.094 1 98.44 120 LYS B O 1
ATOM 2135 N N . ILE B 1 121 ? 8.016 -23.5 -7.039 1 98.75 121 ILE B N 1
ATOM 2136 C CA . ILE B 1 121 ? 7.703 -22.906 -8.336 1 98.75 121 ILE B CA 1
ATOM 2137 C C . ILE B 1 121 ? 8.555 -21.656 -8.555 1 98.75 121 ILE B C 1
ATOM 2139 O O . ILE B 1 121 ? 8.719 -21.203 -9.688 1 98.75 121 ILE B O 1
ATOM 2143 N N . ALA B 1 122 ? 9.039 -21.078 -7.586 1 98.75 122 ALA B N 1
ATOM 2144 C CA . ALA B 1 122 ? 9.859 -19.875 -7.664 1 98.75 122 ALA B CA 1
ATOM 2145 C C . ALA B 1 122 ? 10.891 -19.844 -6.539 1 98.75 122 ALA B C 1
ATOM 2147 O O . ALA B 1 122 ? 10.898 -18.922 -5.715 1 98.75 122 ALA B O 1
ATOM 2148 N N . PRO B 1 123 ? 11.789 -20.781 -6.516 1 98.56 123 PRO B N 1
ATOM 2149 C CA . PRO B 1 123 ? 12.648 -21 -5.352 1 98.56 123 PRO B CA 1
ATOM 2150 C C . PRO B 1 123 ? 13.555 -19.812 -5.051 1 98.56 123 PRO B C 1
ATOM 2152 O O . PRO B 1 123 ? 14.023 -19.656 -3.918 1 98.56 123 PRO B O 1
ATOM 2155 N N . GLU B 1 124 ? 13.82 -18.922 -5.977 1 98.31 124 GLU B N 1
ATOM 2156 C CA . GLU B 1 124 ? 14.75 -17.812 -5.762 1 98.31 124 GLU B CA 1
ATOM 2157 C C . GLU B 1 124 ? 14.023 -16.578 -5.25 1 98.31 124 GLU B C 1
ATOM 2159 O O . GLU B 1 124 ? 14.656 -15.555 -4.949 1 98.31 124 GLU B O 1
ATOM 2164 N N . GLU B 1 125 ? 12.734 -16.625 -5.238 1 98.44 125 GLU B N 1
ATOM 2165 C CA . GLU B 1 125 ? 11.945 -15.469 -4.816 1 98.44 125 GLU B CA 1
ATOM 2166 C C . GLU B 1 125 ? 11.703 -15.484 -3.312 1 98.44 125 GLU B C 1
ATOM 2168 O O . GLU B 1 125 ? 11.625 -16.562 -2.703 1 98.44 125 GLU B O 1
ATOM 2173 N N . ARG B 1 126 ? 11.609 -14.375 -2.711 1 96.44 126 ARG B N 1
ATOM 2174 C CA . ARG B 1 126 ? 11.359 -14.234 -1.279 1 96.44 126 ARG B CA 1
ATOM 2175 C C . ARG B 1 126 ? 9.922 -13.797 -1.016 1 96.44 126 ARG B C 1
ATOM 2177 O O . ARG B 1 126 ? 9.445 -12.82 -1.606 1 96.44 126 ARG B O 1
ATOM 2184 N N . PRO B 1 127 ? 9.297 -14.523 -0.152 1 96.62 127 PRO B N 1
ATOM 2185 C CA . PRO B 1 127 ? 7.961 -14.078 0.245 1 96.62 127 PRO B CA 1
ATOM 2186 C C . PRO B 1 127 ? 7.988 -12.797 1.075 1 96.62 127 PRO B C 1
ATOM 2188 O O . PRO B 1 127 ? 9 -12.492 1.718 1 96.62 127 PRO B O 1
ATOM 2191 N N . GLY B 1 128 ? 6.941 -12.078 1.046 1 95.38 128 GLY B N 1
ATOM 2192 C CA . GLY B 1 128 ? 6.809 -10.852 1.815 1 95.38 128 GLY B CA 1
ATOM 2193 C C . GLY B 1 128 ? 5.477 -10.156 1.6 1 95.38 128 GLY B C 1
ATOM 2194 O O . GLY B 1 128 ? 4.535 -10.75 1.07 1 95.38 128 GLY B O 1
ATOM 2195 N N . TRP B 1 129 ? 5.375 -8.992 2.131 1 96.38 129 TRP B N 1
ATOM 2196 C CA . TRP B 1 129 ? 4.207 -8.133 1.962 1 96.38 129 TRP B CA 1
ATOM 2197 C C . TRP B 1 129 ? 4.449 -7.102 0.869 1 96.38 129 TRP B C 1
ATOM 2199 O O . TRP B 1 129 ? 5.535 -6.523 0.781 1 96.38 129 TRP B O 1
ATOM 2209 N N . PHE B 1 130 ? 3.418 -6.867 0.055 1 97.31 130 PHE B N 1
ATOM 2210 C CA . PHE B 1 130 ? 3.545 -5.984 -1.099 1 97.31 130 PHE B CA 1
ATOM 2211 C C . PHE B 1 130 ? 2.332 -5.07 -1.214 1 97.31 130 PHE B C 1
ATOM 2213 O O . PHE B 1 130 ? 1.226 -5.441 -0.82 1 97.31 130 PHE B O 1
ATOM 2220 N N . VAL B 1 131 ? 2.531 -3.898 -1.708 1 97.81 131 VAL B N 1
ATOM 2221 C CA . VAL B 1 131 ? 1.479 -3.094 -2.32 1 97.81 131 VAL B CA 1
ATOM 2222 C C . VAL B 1 131 ? 1.51 -3.27 -3.838 1 97.81 131 VAL B C 1
ATOM 2224 O O . VAL B 1 131 ? 2.57 -3.17 -4.457 1 97.81 131 VAL B O 1
ATOM 2227 N N . VAL B 1 132 ? 0.4 -3.598 -4.41 1 96.44 132 VAL B N 1
ATOM 2228 C CA . VAL B 1 132 ? 0.353 -3.848 -5.848 1 96.44 132 VAL B CA 1
ATOM 2229 C C . VAL B 1 132 ? -0.772 -3.031 -6.477 1 96.44 132 VAL B C 1
ATOM 2231 O O . VAL B 1 132 ? -1.923 -3.104 -6.039 1 96.44 132 VAL B O 1
ATOM 2234 N N . VAL B 1 133 ? -0.42 -2.24 -7.488 1 94.38 133 VAL B N 1
ATOM 2235 C CA . VAL B 1 133 ? -1.38 -1.454 -8.258 1 94.38 133 VAL B CA 1
ATOM 2236 C C . VAL B 1 133 ? -1.828 -2.242 -9.484 1 94.38 133 VAL B C 1
ATOM 2238 O O . VAL B 1 133 ? -0.998 -2.682 -10.289 1 94.38 133 VAL B O 1
ATOM 2241 N N . CYS B 1 134 ? -3.135 -2.477 -9.57 1 91.31 134 CYS B N 1
ATOM 2242 C CA . CYS B 1 134 ? -3.709 -3.25 -10.664 1 91.31 134 CYS B CA 1
ATOM 2243 C C . CYS B 1 134 ? -4.727 -2.422 -11.445 1 91.31 134 CYS B C 1
ATOM 2245 O O . CYS B 1 134 ? -5.934 -2.629 -11.312 1 91.31 134 CYS B O 1
ATOM 2247 N N . ARG B 1 135 ? -4.348 -1.519 -12.234 1 78.44 135 ARG B N 1
ATOM 2248 C CA . ARG B 1 135 ? -5.266 -0.686 -13.008 1 78.44 135 ARG B CA 1
ATOM 2249 C C . ARG B 1 135 ? -5.762 -1.421 -14.25 1 78.44 135 ARG B C 1
ATOM 2251 O O . ARG B 1 135 ? -5.363 -1.096 -15.367 1 78.44 135 ARG B O 1
ATOM 2258 N N . ASP B 1 136 ? -6.406 -2.613 -14.031 1 64.5 136 ASP B N 1
ATOM 2259 C CA . ASP B 1 136 ? -6.809 -3.453 -15.148 1 64.5 136 ASP B CA 1
ATOM 2260 C C . ASP B 1 136 ? -8.109 -2.951 -15.773 1 64.5 136 ASP B C 1
ATOM 2262 O O . ASP B 1 136 ? -8.688 -3.621 -16.625 1 64.5 136 ASP B O 1
ATOM 2266 N N . GLU B 1 137 ? -8.852 -1.942 -15.344 1 53.03 137 GLU B N 1
ATOM 2267 C CA . GLU B 1 137 ? -10.141 -1.615 -15.945 1 53.03 137 GLU B CA 1
ATOM 2268 C C . GLU B 1 137 ? -10.078 -1.716 -17.469 1 53.03 137 GLU B C 1
ATOM 2270 O O . GLU B 1 137 ? -11.07 -2.059 -18.109 1 53.03 137 GLU B O 1
ATOM 2275 N N . GLU B 1 138 ? -9.023 -1.404 -18.078 1 48 138 GLU B N 1
ATOM 2276 C CA . GLU B 1 138 ? -9.039 -1.39 -19.531 1 48 138 GLU B CA 1
ATOM 2277 C C . GLU B 1 138 ? -8.883 -2.797 -20.109 1 48 138 GLU B C 1
ATOM 2279 O O . GLU B 1 138 ? -9.211 -3.043 -21.266 1 48 138 GLU B O 1
ATOM 2284 N N . ARG B 1 139 ? -8.328 -3.676 -19.391 1 47.34 139 ARG B N 1
ATOM 2285 C CA . ARG B 1 139 ? -8.125 -4.961 -20.047 1 47.34 139 ARG B CA 1
ATOM 2286 C C . ARG B 1 139 ? -9.445 -5.719 -20.188 1 47.34 139 ARG B C 1
ATOM 2288 O O . ARG B 1 139 ? -9.477 -6.824 -20.734 1 47.34 139 ARG B O 1
ATOM 2295 N N . LEU B 1 140 ? -10.445 -5.348 -19.484 1 42.34 140 LEU B N 1
ATOM 2296 C CA . LEU B 1 140 ? -11.672 -6.113 -19.688 1 42.34 140 LEU B CA 1
ATOM 2297 C C . LEU B 1 140 ? -11.984 -6.273 -21.172 1 42.34 140 LEU B C 1
ATOM 2299 O O . LEU B 1 140 ? -11.461 -5.527 -22 1 42.34 140 LEU B O 1
ATOM 2303 N N . ALA B 1 141 ? -13.445 -6.68 -21.578 1 39.66 141 ALA B N 1
ATOM 2304 C CA . ALA B 1 141 ? -14.07 -7.453 -22.641 1 39.66 141 ALA B CA 1
ATOM 2305 C C . ALA B 1 141 ? -13.875 -6.785 -24 1 39.66 141 ALA B C 1
ATOM 2307 O O . ALA B 1 141 ? -14.18 -5.602 -24.156 1 39.66 141 ALA B O 1
ATOM 2308 N N . PRO B 1 142 ? -13.055 -7.258 -24.812 1 37.94 142 PRO B N 1
ATOM 2309 C CA . PRO B 1 142 ? -13.32 -6.875 -26.203 1 37.94 142 PRO B CA 1
ATOM 2310 C C . PRO B 1 142 ? -14.812 -6.82 -26.531 1 37.94 142 PRO B C 1
ATOM 2312 O O . PRO B 1 142 ? -15.586 -7.629 -26.016 1 37.94 142 PRO B O 1
ATOM 2315 N N . SER B 1 143 ? -15.484 -5.652 -26.516 1 36.09 143 SER B N 1
ATOM 2316 C CA . SER B 1 143 ? -16.812 -5.637 -27.109 1 36.09 143 SER B CA 1
ATOM 2317 C C . SER B 1 143 ? -16.938 -6.676 -28.219 1 36.09 143 SER B C 1
ATOM 2319 O O . SER B 1 143 ? -16.109 -6.715 -29.125 1 36.09 143 SER B O 1
ATOM 2321 N N . SER B 1 144 ? -17.344 -7.871 -27.875 1 33.53 144 SER B N 1
ATOM 2322 C CA . SER B 1 144 ? -17.797 -8.695 -28.984 1 33.53 144 SER B CA 1
ATOM 2323 C C . SER B 1 144 ? -18.438 -7.848 -30.078 1 33.53 144 SER B C 1
ATOM 2325 O O . SER B 1 144 ? -19.469 -7.203 -29.859 1 33.53 144 SER B O 1
ATOM 2327 N N . ILE B 1 145 ? -17.75 -7.078 -30.875 1 31.33 145 ILE B N 1
ATOM 2328 C CA . ILE B 1 145 ? -18.344 -6.641 -32.156 1 31.33 145 ILE B CA 1
ATOM 2329 C C . ILE B 1 145 ? -19.094 -7.797 -32.781 1 31.33 145 ILE B C 1
ATOM 2331 O O . ILE B 1 145 ? -18.516 -8.82 -33.125 1 31.33 145 ILE B O 1
ATOM 2335 N N . ASP B 1 146 ? -20.359 -8.023 -32.25 1 29.56 146 ASP B N 1
ATOM 2336 C CA . ASP B 1 146 ? -21.234 -8.484 -33.312 1 29.56 146 ASP B CA 1
ATOM 2337 C C . ASP B 1 146 ? -21.422 -7.414 -34.375 1 29.56 146 ASP B C 1
ATOM 2339 O O . ASP B 1 146 ? -21.516 -6.223 -34.062 1 29.56 146 ASP B O 1
#